Protein AF-0000000075453132 (afdb_homodimer)

Sequence (350 aa):
MNKTIIIYATVDGQTQKISQAIAQTLKSERCIVDLVRIDQLQESQVAHYDKIIVASSIRYGKHNKQIIDFINRNTPLLNTKKTAFVSVNLVARKVEKSSATTNPYVVKFIRKIAWKPTVIQVFAGRIDYKLYSLGDRLIIKLIMFITKGPMRSKEPIEYTNWDEVRQFSRDFAQLMNKTIIIYATVDGQTQKISQAIAQTLKSERCIVDLVRIDQLQESQVAHYDKIIVASSIRYGKHNKQIIDFINRNTPLLNTKKTAFVSVNLVARKVEKSSATTNPYVVKFIRKIAWKPTVIQVFAGRIDYKLYSLGDRLIIKLIMFITKGPMRSKEPIEYTNWDEVRQFSRDFAQL

Foldseek 3Di:
DAEEEEEEEDDLCFQVVLSVLLQVLLVVVVYHYHYYYLVGDDLVCNLVGQEYEYEFEDDPLATDPSSLVSCQVCQVSLQVHAYEYEYEEQVLLDVQQFACCRPPSNVVSVVPHNHDHPYYGGWYTKDDLVRDDPVRLVVVLVVCVVVVHDNDDPDMGGSGDSVVSSVVSVVSSVD/DAEEEEEEEDDLCFQVVLSVLLQVLLVVVVYHYHYYYLVGDDLVCNLVGQEYEYEFEDDPLATDPSSLVSCQVCQVSLQVHAYEYEYEEQVLLDVQQFACCRPPSNVVSVVPHPHDHPYYGGWYTKDDLVRDDPVRLVVVLVVCVVVVHDNDDPDMGGSGDSVVSSVVSVVSSVD

Radius of gyration: 26.18 Å; Cα contacts (8 Å, |Δi|>4): 617; chains: 2; bounding box: 32×87×47 Å

Organism: Capnocytophaga canimorsus (strain 5) (NCBI:txid860228)

InterPro domains:
  IPR008254 Flavodoxin/nitric oxide synthase [PS50902] (4-173)
  IPR026816 Flavodoxin domain [PF12724] (5-151)
  IPR029039 Flavoprotein-like superfamily [G3DSA:3.40.50.360] (1-106)
  IPR029039 Flavoprotein-like superfamily [SSF52218] (1-173)
  IPR044264 Protoporphyrinogen IX dehydrogenase [quinone] HemG [MF_00853] (5-174)
  IPR044264 Protoporphyrinogen IX dehydrogenase [quinone] HemG [NF008316] (3-175)
  IPR052200 Protoporphyrinogen IX dehydrogenase [PTHR38030] (1-174)

Solvent-accessible surface area (backbone atoms only — not comparable to full-atom values): 19001 Å² total; per-residue (Å²): 130,61,33,32,37,36,38,30,42,60,88,86,47,54,45,51,52,51,50,48,50,32,46,52,46,28,40,72,70,70,33,48,67,48,82,40,47,57,94,71,56,60,74,84,56,58,78,78,37,56,31,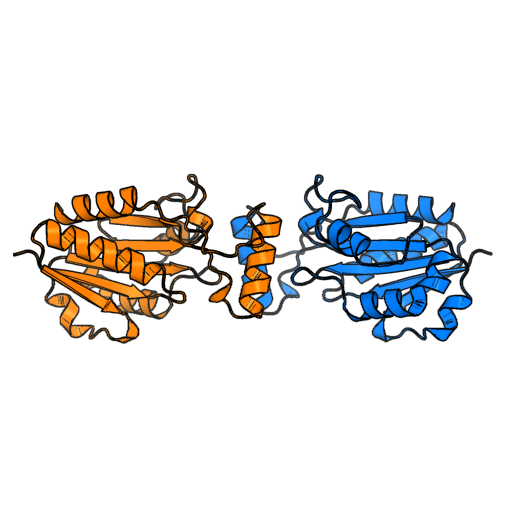41,34,44,34,32,29,52,58,89,75,35,62,44,64,69,58,52,51,50,47,68,75,38,26,74,63,52,56,74,38,58,23,32,38,36,41,30,26,65,69,24,59,40,75,82,26,30,38,53,86,47,15,65,63,49,40,56,50,56,71,72,47,88,54,63,58,72,39,65,46,45,38,19,30,64,51,47,65,87,77,41,51,75,70,52,37,44,51,50,32,41,50,17,56,77,69,72,43,78,66,74,60,98,59,68,47,74,49,50,55,63,69,58,48,46,50,51,24,55,55,55,64,70,100,129,59,33,30,37,37,38,32,41,60,88,87,47,55,47,52,54,52,49,48,51,33,46,52,46,27,41,74,71,69,33,48,68,46,81,40,47,58,92,70,55,60,73,83,56,57,79,78,38,58,29,41,36,42,34,32,29,52,57,88,75,35,62,45,64,68,58,52,52,49,48,67,74,37,26,75,63,52,56,75,38,57,22,32,39,36,41,29,28,64,69,23,58,41,76,82,25,29,38,51,86,46,14,67,64,49,40,56,47,57,72,72,46,90,57,63,58,73,40,63,44,44,39,19,29,63,51,47,66,89,76,41,52,74,69,51,38,42,52,51,33,43,50,16,56,75,70,71,44,77,66,75,62,97,57,67,48,73,49,51,55,63,67,55,47,46,50,50,24,55,55,55,64,70,101

pLDDT: mean 95.61, std 4.39, range [60.69, 98.94]

Nearest PDB structures (foldseek):
  5veg-assembly3_C  TM=6.834E-01  e=1.674E-07  Limosilactobacillus reuteri
  1fvx-assembly1_A  TM=7.262E-01  e=8.382E-07  Clostridium beijerinckii
  5wid-assembly2_B  TM=6.886E-01  e=6.960E-07  Methanosarcina acetivorans C2A
  2flv-assembly1_A  TM=7.404E-01  e=2.720E-06  Clostridium beijerinckii
  4nll-assembly1_A  TM=7.258E-01  e=6.088E-06  Clostridium beijerinckii

Structure (mmCIF, N/CA/C/O backbone):
data_AF-0000000075453132-model_v1
#
loop_
_entity.id
_entity.type
_entity.pdbx_description
1 polymer 'Protoporphyrinogen IX dehydrogenase'
#
loop_
_atom_site.group_PDB
_atom_site.id
_atom_site.type_symbol
_atom_site.label_atom_id
_atom_site.label_alt_id
_atom_site.label_comp_id
_atom_site.label_asym_id
_atom_site.label_entity_id
_atom_site.label_seq_id
_atom_site.pdbx_PDB_ins_code
_atom_site.Cartn_x
_atom_site.Cartn_y
_atom_site.Cartn_z
_atom_site.occupancy
_atom_site.B_iso_or_equiv
_atom_site.auth_seq_id
_atom_site.auth_comp_id
_atom_site.auth_asym_id
_atom_site.auth_atom_id
_atom_site.pdbx_PDB_model_num
ATOM 1 N N . MET A 1 1 ? -0.953 -44.125 -14.484 1 60.69 1 MET A N 1
ATOM 2 C CA . MET A 1 1 ? -1.63 -43.156 -13.633 1 60.69 1 MET A CA 1
ATOM 3 C C . MET A 1 1 ? -0.862 -41.844 -13.602 1 60.69 1 MET A C 1
ATOM 5 O O . MET A 1 1 ? 0.367 -41.844 -13.523 1 60.69 1 MET A O 1
ATOM 9 N N . ASN A 1 2 ? -1.516 -40.656 -13.867 1 86.12 2 ASN A N 1
ATOM 10 C CA . ASN A 1 2 ? -0.86 -39.344 -13.984 1 86.12 2 ASN A CA 1
ATOM 11 C C . ASN A 1 2 ? -0.42 -38.844 -12.617 1 86.12 2 ASN A C 1
ATOM 13 O O . ASN A 1 2 ? -1.213 -38.812 -11.68 1 86.12 2 ASN A O 1
ATOM 17 N N . LYS A 1 3 ? 0.891 -38.781 -12.461 1 96.31 3 LYS A N 1
ATOM 18 C CA . LYS A 1 3 ? 1.457 -38.281 -11.219 1 96.31 3 LYS A CA 1
ATOM 19 C C . LYS A 1 3 ? 1.752 -36.781 -11.32 1 96.31 3 LYS A C 1
ATOM 21 O O . LYS A 1 3 ? 2.484 -36.344 -12.211 1 96.31 3 LYS A O 1
ATOM 26 N N . THR A 1 4 ? 1.079 -36.062 -10.43 1 98.25 4 THR A N 1
ATOM 27 C CA . THR A 1 4 ? 1.239 -34.625 -10.414 1 98.25 4 THR A CA 1
ATOM 28 C C . THR A 1 4 ? 1.935 -34.156 -9.141 1 98.25 4 THR A C 1
ATOM 30 O O . THR A 1 4 ? 1.633 -34.656 -8.047 1 98.25 4 THR A O 1
ATOM 33 N N . ILE A 1 5 ? 2.861 -33.281 -9.273 1 98.75 5 ILE A N 1
ATOM 34 C CA . ILE A 1 5 ? 3.439 -32.625 -8.102 1 98.75 5 ILE A CA 1
ATOM 35 C C . ILE A 1 5 ? 3.014 -31.156 -8.062 1 98.75 5 ILE A C 1
ATOM 37 O O . ILE A 1 5 ? 2.979 -30.484 -9.094 1 98.75 5 ILE A O 1
ATOM 41 N N . ILE A 1 6 ? 2.582 -30.703 -6.871 1 98.88 6 ILE A N 1
ATOM 42 C CA . ILE A 1 6 ? 2.312 -29.297 -6.598 1 98.88 6 ILE A CA 1
ATOM 43 C C . ILE A 1 6 ? 3.408 -28.719 -5.699 1 98.88 6 ILE A C 1
ATOM 45 O O . ILE A 1 6 ? 3.582 -29.172 -4.562 1 98.88 6 ILE A O 1
ATOM 49 N N . ILE A 1 7 ? 4.133 -27.828 -6.262 1 98.94 7 ILE A N 1
ATOM 50 C CA . ILE A 1 7 ? 5.188 -27.109 -5.543 1 98.94 7 ILE A CA 1
ATOM 51 C C . ILE A 1 7 ? 4.715 -25.703 -5.184 1 98.94 7 ILE A C 1
ATOM 53 O O . ILE A 1 7 ? 4.293 -24.953 -6.059 1 98.94 7 ILE A O 1
ATOM 57 N N . TYR A 1 8 ? 4.781 -25.391 -3.881 1 98.88 8 TYR A N 1
ATOM 58 C CA . TYR A 1 8 ? 4.199 -24.094 -3.535 1 98.88 8 TYR A CA 1
ATOM 59 C C . TYR A 1 8 ? 5.078 -23.344 -2.537 1 98.88 8 TYR A C 1
ATOM 61 O O . TYR A 1 8 ? 5.871 -23.969 -1.819 1 98.88 8 TYR A O 1
ATOM 69 N N . ALA A 1 9 ? 5 -22.062 -2.553 1 98.75 9 ALA A N 1
ATOM 70 C CA . ALA A 1 9 ? 5.543 -21.156 -1.538 1 98.75 9 ALA A CA 1
ATOM 71 C C . ALA A 1 9 ? 4.449 -20.266 -0.958 1 98.75 9 ALA A C 1
ATOM 73 O O . ALA A 1 9 ? 3.578 -19.797 -1.688 1 98.75 9 ALA A O 1
ATOM 74 N N . THR A 1 10 ? 4.484 -20.062 0.388 1 98.06 10 THR A N 1
ATOM 75 C CA . THR A 1 10 ? 3.469 -19.297 1.101 1 98.06 10 THR A CA 1
ATOM 76 C C . THR A 1 10 ? 4.09 -18.516 2.254 1 98.06 10 THR A C 1
ATOM 78 O O . THR A 1 10 ? 5.141 -18.906 2.773 1 98.06 10 THR A O 1
ATOM 81 N N . VAL A 1 11 ? 3.527 -17.406 2.576 1 96.06 11 VAL A N 1
ATOM 82 C CA . VAL A 1 11 ? 3.979 -16.625 3.73 1 96.06 11 VAL A CA 1
ATOM 83 C C . VAL A 1 11 ? 2.941 -16.719 4.848 1 96.06 11 VAL A C 1
ATOM 85 O O . VAL A 1 11 ? 3.236 -17.203 5.941 1 96.06 11 VAL A O 1
ATOM 88 N N . ASP A 1 12 ? 1.657 -16.422 4.473 1 95.75 12 ASP A N 1
ATOM 89 C CA . ASP A 1 12 ? 0.61 -16.375 5.488 1 95.75 12 ASP A CA 1
ATOM 90 C C . ASP A 1 12 ? -0.35 -17.547 5.348 1 95.75 12 ASP A C 1
ATOM 92 O O . ASP A 1 12 ? -1.471 -17.5 5.859 1 95.75 12 ASP A O 1
ATOM 96 N N . GLY A 1 13 ? -0.011 -18.5 4.52 1 97.62 13 GLY A N 1
ATOM 97 C CA . GLY A 1 13 ? -0.713 -19.766 4.539 1 97.62 13 GLY A CA 1
ATOM 98 C C . GLY A 1 13 ? -1.769 -19.891 3.457 1 97.62 13 GLY A C 1
ATOM 99 O O . GLY A 1 13 ? -2.279 -20.984 3.195 1 97.62 13 GLY A O 1
ATOM 100 N N . GLN A 1 14 ? -2.129 -18.828 2.801 1 98.31 14 GLN A N 1
ATOM 101 C CA . GLN A 1 14 ? -3.238 -18.891 1.857 1 98.31 14 GLN A CA 1
ATOM 102 C C . GLN A 1 14 ? -2.871 -19.703 0.627 1 98.31 14 GLN A C 1
ATOM 104 O O . GLN A 1 14 ? -3.684 -20.5 0.135 1 98.31 14 GLN A O 1
ATOM 109 N N . THR A 1 15 ? -1.697 -19.547 0.096 1 98.75 15 THR A N 1
ATOM 110 C CA . THR A 1 15 ? -1.258 -20.328 -1.055 1 98.75 15 THR A CA 1
ATOM 111 C C . THR A 1 15 ? -1.228 -21.812 -0.72 1 98.75 15 THR A C 1
ATOM 113 O O . THR A 1 15 ? -1.565 -22.656 -1.56 1 98.75 15 THR A O 1
ATOM 116 N N . GLN A 1 16 ? -0.805 -22.156 0.473 1 98.81 16 GLN A N 1
ATOM 117 C CA . GLN A 1 16 ? -0.856 -23.531 0.924 1 98.81 16 GLN A CA 1
ATOM 118 C C . GLN A 1 16 ? -2.285 -24.078 0.899 1 98.81 16 GLN A C 1
ATOM 120 O O . GLN A 1 16 ? -2.535 -25.172 0.392 1 98.81 16 GLN A O 1
ATOM 125 N N . LYS A 1 17 ? -3.184 -23.328 1.423 1 98.81 17 LYS A N 1
ATOM 126 C CA . LYS A 1 17 ? -4.586 -23.734 1.465 1 98.81 17 LYS A CA 1
ATOM 127 C C . LYS A 1 17 ? -5.137 -23.969 0.06 1 98.81 17 LYS A C 1
ATOM 129 O O . LYS A 1 17 ? -5.82 -24.953 -0.189 1 98.81 17 LYS A O 1
ATOM 134 N N . ILE A 1 18 ? -4.871 -23.062 -0.805 1 98.88 18 ILE A N 1
ATOM 135 C CA . ILE A 1 18 ? -5.312 -23.172 -2.191 1 98.88 18 ILE A CA 1
ATOM 136 C C . ILE A 1 18 ? -4.688 -24.406 -2.838 1 98.88 18 ILE A C 1
ATOM 138 O O . ILE A 1 18 ? -5.371 -25.188 -3.504 1 98.88 18 ILE A O 1
ATOM 142 N N . SER A 1 19 ? -3.412 -24.594 -2.629 1 98.94 19 SER A N 1
ATOM 143 C CA . SER A 1 19 ? -2.709 -25.75 -3.176 1 98.94 19 SER A CA 1
ATOM 144 C C . SER A 1 19 ? -3.301 -27.047 -2.652 1 98.94 19 SER A C 1
ATOM 146 O O . SER A 1 19 ? -3.428 -28.031 -3.398 1 98.94 19 SER A O 1
ATOM 148 N N . GLN A 1 20 ? -3.621 -27.062 -1.412 1 98.88 20 GLN A N 1
ATOM 149 C CA . GLN A 1 20 ? -4.254 -28.234 -0.813 1 98.88 20 GLN A CA 1
ATOM 150 C C . GLN A 1 20 ? -5.609 -28.516 -1.458 1 98.88 20 GLN A C 1
ATOM 152 O O . GLN A 1 20 ? -5.953 -29.672 -1.712 1 98.88 20 GLN A O 1
ATOM 157 N N . ALA A 1 21 ? -6.367 -27.5 -1.675 1 98.88 21 ALA A N 1
ATOM 158 C CA . ALA A 1 21 ? -7.656 -27.656 -2.342 1 98.88 21 ALA A CA 1
ATOM 159 C C . ALA A 1 21 ? -7.48 -28.219 -3.752 1 98.88 21 ALA A C 1
ATOM 161 O O . ALA A 1 21 ? -8.242 -29.078 -4.188 1 98.88 21 ALA A O 1
ATOM 162 N N . ILE A 1 22 ? -6.516 -27.656 -4.449 1 98.88 22 ILE A N 1
ATOM 163 C CA . ILE A 1 22 ? -6.207 -28.172 -5.781 1 98.88 22 ILE A CA 1
ATOM 164 C C . ILE A 1 22 ? -5.859 -29.656 -5.691 1 98.88 22 ILE A C 1
ATOM 166 O O . ILE A 1 22 ? -6.395 -30.469 -6.445 1 98.88 22 ILE A O 1
ATOM 170 N N . ALA A 1 23 ? -4.973 -30.031 -4.746 1 98.81 23 ALA A N 1
ATOM 171 C CA . ALA A 1 23 ? -4.551 -31.422 -4.562 1 98.81 23 ALA A CA 1
ATOM 172 C C . ALA A 1 23 ? -5.75 -32.312 -4.289 1 98.81 23 ALA A C 1
ATOM 174 O O . ALA A 1 23 ? -5.863 -33.406 -4.875 1 98.81 23 ALA A O 1
ATOM 175 N N . GLN A 1 24 ? -6.594 -31.844 -3.432 1 98.56 24 GLN A N 1
ATOM 176 C CA . GLN A 1 24 ? -7.773 -32.625 -3.076 1 98.56 24 GLN A CA 1
ATOM 177 C C . GLN A 1 24 ? -8.664 -32.875 -4.293 1 98.56 24 GLN A C 1
ATOM 179 O O . GLN A 1 24 ? -9.164 -33.969 -4.488 1 98.56 24 GLN A O 1
ATOM 184 N N . THR A 1 25 ? -8.906 -31.875 -5.051 1 98.5 25 THR A N 1
ATOM 185 C CA . THR A 1 25 ? -9.742 -32 -6.246 1 98.5 25 THR A CA 1
ATOM 186 C C . THR A 1 25 ? -9.102 -32.938 -7.254 1 98.5 25 THR A C 1
ATOM 188 O O . THR A 1 25 ? -9.781 -33.812 -7.832 1 98.5 25 THR A O 1
ATOM 191 N N . LEU A 1 26 ? -7.793 -32.812 -7.461 1 97.94 26 LEU A N 1
ATOM 192 C CA . LEU A 1 26 ? -7.082 -33.719 -8.375 1 97.94 26 LEU A CA 1
ATOM 193 C C . LEU A 1 26 ? -7.184 -35.156 -7.922 1 97.94 26 LEU A C 1
ATOM 195 O O . LEU A 1 26 ? -7.379 -36.062 -8.742 1 97.94 26 LEU A O 1
ATOM 199 N N . LYS A 1 27 ? -7.059 -35.406 -6.633 1 97.31 27 LYS A N 1
ATOM 200 C CA . LYS A 1 27 ? -7.18 -36.75 -6.09 1 97.31 27 LYS A CA 1
ATOM 201 C C . LYS A 1 27 ? -8.578 -37.312 -6.328 1 97.31 27 LYS A C 1
ATOM 203 O O . LYS A 1 27 ? -8.727 -38.5 -6.637 1 97.31 27 LYS A O 1
ATOM 208 N N . SER A 1 28 ? -9.5 -36.438 -6.191 1 96.06 28 SER A N 1
ATOM 209 C CA . SER A 1 28 ? -10.867 -36.875 -6.461 1 96.06 28 SER A CA 1
ATOM 210 C C . SER A 1 28 ? -11.055 -37.25 -7.922 1 96.06 28 SER A C 1
ATOM 212 O O . SER A 1 28 ? -11.945 -38.031 -8.25 1 96.06 28 SER A O 1
ATOM 214 N N . GLU A 1 29 ? -10.242 -36.719 -8.781 1 93.75 29 GLU A N 1
ATOM 215 C CA . GLU A 1 29 ? -10.234 -37.062 -10.195 1 93.75 29 GLU A CA 1
ATOM 216 C C . GLU A 1 29 ? -9.312 -38.25 -10.469 1 93.75 29 GLU A C 1
ATOM 218 O O . GLU A 1 29 ? -8.891 -38.469 -11.609 1 93.75 29 GLU A O 1
ATOM 223 N N . ARG A 1 30 ? -8.852 -38.938 -9.422 1 93.06 30 ARG A N 1
ATOM 224 C CA . ARG A 1 30 ? -8.086 -40.188 -9.453 1 93.06 30 ARG A CA 1
ATOM 225 C C . ARG A 1 30 ? -6.656 -39.938 -9.914 1 93.06 30 ARG A C 1
ATOM 227 O O . ARG A 1 30 ? -6.062 -40.781 -10.594 1 93.06 30 ARG A O 1
ATOM 234 N N . CYS A 1 31 ? -6.129 -38.719 -9.641 1 94.5 31 CYS A N 1
ATOM 235 C CA . CYS A 1 31 ? -4.723 -38.406 -9.867 1 94.5 31 CYS A CA 1
ATOM 236 C C . CYS A 1 31 ? -3.898 -38.688 -8.609 1 94.5 31 CYS A C 1
ATOM 238 O O . CYS A 1 31 ? -4.402 -38.531 -7.496 1 94.5 31 CYS A O 1
ATOM 240 N N . ILE A 1 32 ? -2.758 -39.188 -8.828 1 97.12 32 ILE A N 1
ATOM 241 C CA . ILE A 1 32 ? -1.797 -39.219 -7.727 1 97.12 32 ILE A CA 1
ATOM 242 C C . ILE A 1 32 ? -1.133 -37.844 -7.586 1 97.12 32 ILE A C 1
ATOM 244 O O . ILE A 1 32 ? -0.634 -37.281 -8.562 1 97.12 32 ILE A O 1
ATOM 248 N N . VAL A 1 33 ? -1.185 -37.312 -6.406 1 98.38 33 VAL A N 1
ATOM 249 C CA . VAL A 1 33 ? -0.717 -35.938 -6.238 1 98.38 33 VAL A CA 1
ATOM 250 C C . VAL A 1 33 ? 0.208 -35.844 -5.027 1 98.38 33 VAL A C 1
ATOM 252 O O . VAL A 1 33 ? -0.107 -36.375 -3.959 1 98.38 33 VAL A O 1
ATOM 255 N N . ASP A 1 34 ? 1.329 -35.281 -5.195 1 98.44 34 ASP A N 1
ATOM 256 C CA . ASP A 1 34 ? 2.199 -34.906 -4.094 1 98.44 34 ASP A CA 1
ATOM 257 C C . ASP A 1 34 ? 2.215 -33.375 -3.924 1 98.44 34 ASP A C 1
ATOM 259 O O . ASP A 1 34 ? 2.322 -32.656 -4.906 1 98.44 34 ASP A O 1
ATOM 263 N N . LEU A 1 35 ? 2.027 -32.938 -2.74 1 98.81 35 LEU A N 1
ATOM 264 C CA . LEU A 1 35 ? 2.084 -31.531 -2.361 1 98.81 35 LEU A CA 1
ATOM 265 C C . LEU A 1 35 ? 3.354 -31.219 -1.574 1 98.81 35 LEU A C 1
ATOM 267 O O . LEU A 1 35 ? 3.576 -31.797 -0.504 1 98.81 35 LEU A O 1
ATOM 271 N N . VAL A 1 36 ? 4.215 -30.328 -2.123 1 98.75 36 VAL A N 1
ATOM 272 C CA . VAL A 1 36 ? 5.512 -30.094 -1.495 1 98.75 36 VAL A CA 1
ATOM 273 C C . VAL A 1 36 ? 5.777 -28.594 -1.407 1 98.75 36 VAL A C 1
ATOM 275 O O . VAL A 1 36 ? 5.617 -27.859 -2.393 1 98.75 36 VAL A O 1
ATOM 278 N N . ARG A 1 37 ? 6.145 -28.156 -0.227 1 98.75 37 ARG A N 1
ATOM 279 C CA . ARG A 1 37 ? 6.605 -26.766 -0.079 1 98.75 37 ARG A CA 1
ATOM 280 C C . ARG A 1 37 ? 7.98 -26.578 -0.71 1 98.75 37 ARG A C 1
ATOM 282 O O . ARG A 1 37 ? 8.828 -27.469 -0.634 1 98.75 37 ARG A O 1
ATOM 289 N N . ILE A 1 38 ? 8.219 -25.406 -1.207 1 98.81 38 ILE A N 1
ATOM 290 C CA . ILE A 1 38 ? 9.406 -25.156 -2.018 1 98.81 38 ILE A CA 1
ATOM 291 C C . ILE A 1 38 ? 10.664 -25.359 -1.175 1 98.81 38 ILE A C 1
ATOM 293 O O . ILE A 1 38 ? 11.688 -25.844 -1.679 1 98.81 38 ILE A O 1
ATOM 297 N N . ASP A 1 39 ? 10.617 -25.031 0.092 1 98.12 39 ASP A N 1
ATOM 298 C CA . ASP A 1 39 ? 11.805 -25.125 0.934 1 98.12 39 ASP A CA 1
ATOM 299 C C . ASP A 1 39 ? 12.094 -26.562 1.324 1 98.12 39 ASP A C 1
ATOM 301 O O . ASP A 1 39 ? 13.156 -26.859 1.886 1 98.12 39 ASP A O 1
ATOM 305 N N . GLN A 1 40 ? 11.188 -27.484 1.014 1 98.25 40 GLN A N 1
ATOM 306 C CA . GLN A 1 40 ? 11.359 -28.891 1.315 1 98.25 40 GLN A CA 1
ATOM 307 C C . GLN A 1 40 ? 11.547 -29.719 0.039 1 98.25 40 GLN A C 1
ATOM 309 O O . GLN A 1 40 ? 11.648 -30.938 0.09 1 98.25 40 GLN A O 1
ATOM 314 N N . LEU A 1 41 ? 11.562 -29.109 -1.053 1 98.19 41 LEU A N 1
ATOM 315 C CA . LEU A 1 41 ? 11.586 -29.766 -2.35 1 98.19 41 LEU A CA 1
ATOM 316 C C . LEU A 1 41 ? 12.961 -30.375 -2.625 1 98.19 41 LEU A C 1
ATOM 318 O O . LEU A 1 41 ? 13.984 -29.703 -2.455 1 98.19 41 LEU A O 1
ATOM 322 N N . GLN A 1 42 ? 12.992 -31.578 -2.959 1 96.88 42 GLN A N 1
ATOM 323 C CA . GLN A 1 42 ? 14.141 -32.188 -3.625 1 96.88 42 GLN A CA 1
ATOM 324 C C . GLN A 1 42 ? 14 -32.094 -5.145 1 96.88 42 GLN A C 1
ATOM 326 O O . GLN A 1 42 ? 13.289 -32.906 -5.746 1 96.88 42 GLN A O 1
ATOM 331 N N . GLU A 1 43 ? 14.672 -31.172 -5.715 1 95.19 43 GLU A N 1
ATOM 332 C CA . GLU A 1 43 ? 14.461 -30.812 -7.113 1 95.19 43 GLU A CA 1
ATOM 333 C C . GLU A 1 43 ? 14.703 -32 -8.031 1 95.19 43 GLU A C 1
ATOM 335 O O . GLU A 1 43 ? 14.102 -32.094 -9.109 1 95.19 43 GLU A O 1
ATOM 340 N N . SER A 1 44 ? 15.547 -32.906 -7.594 1 94.25 44 SER A N 1
ATOM 341 C CA . SER A 1 44 ? 15.883 -34.062 -8.406 1 94.25 44 SER A CA 1
ATOM 342 C C . SER A 1 44 ? 14.664 -34.969 -8.641 1 94.25 44 SER A C 1
ATOM 344 O O . SER A 1 44 ? 14.625 -35.75 -9.594 1 94.25 44 SER A O 1
ATOM 346 N N . GLN A 1 45 ? 13.648 -34.844 -7.863 1 96 45 GLN A N 1
ATOM 347 C CA . GLN A 1 45 ? 12.5 -35.719 -7.957 1 96 45 GLN A CA 1
ATOM 348 C C . GLN A 1 45 ? 11.469 -35.188 -8.945 1 96 45 GLN A C 1
ATOM 350 O O . GLN A 1 45 ? 10.547 -35.906 -9.344 1 96 45 GLN A O 1
ATOM 355 N N . VAL A 1 46 ? 11.586 -34 -9.32 1 97.56 46 VAL A N 1
ATOM 356 C CA . VAL A 1 46 ? 10.555 -33.312 -10.094 1 97.56 46 VAL A CA 1
ATOM 357 C C . VAL A 1 46 ? 10.398 -34 -11.453 1 97.56 46 VAL A C 1
ATOM 359 O O . VAL A 1 46 ? 9.297 -34.094 -11.992 1 97.56 46 VAL A O 1
ATOM 362 N N . ALA A 1 47 ? 11.523 -34.5 -11.992 1 96.25 47 ALA A N 1
ATOM 363 C CA . ALA A 1 47 ? 11.523 -35.125 -13.312 1 96.25 47 ALA A CA 1
ATOM 364 C C . ALA A 1 47 ? 10.648 -36.375 -13.336 1 96.25 47 ALA A C 1
ATOM 366 O O . ALA A 1 47 ? 10.219 -36.812 -14.398 1 96.25 47 ALA A O 1
ATOM 367 N N . HIS A 1 48 ? 10.344 -36.938 -12.203 1 96.44 48 HIS A N 1
ATOM 368 C CA . HIS A 1 48 ? 9.609 -38.188 -12.109 1 96.44 48 HIS A CA 1
ATOM 369 C C . HIS A 1 48 ? 8.109 -37.969 -12.234 1 96.44 48 HIS A C 1
ATOM 371 O O . HIS A 1 48 ? 7.344 -38.938 -12.352 1 96.44 48 HIS A O 1
ATOM 377 N N . TYR A 1 49 ? 7.66 -36.781 -12.219 1 97.81 49 TYR A N 1
ATOM 378 C CA . TYR A 1 49 ? 6.234 -36.5 -12.289 1 97.81 49 TYR A CA 1
ATOM 379 C C . TYR A 1 49 ? 5.805 -36.188 -13.719 1 97.81 49 TYR A C 1
ATOM 381 O O . TYR A 1 49 ? 6.602 -35.688 -14.523 1 97.81 49 TYR A O 1
ATOM 389 N N . ASP A 1 50 ? 4.605 -36.5 -14.047 1 97.19 50 ASP A N 1
ATOM 390 C CA . ASP A 1 50 ? 4.051 -36.281 -15.375 1 97.19 50 ASP A CA 1
ATOM 391 C C . ASP A 1 50 ? 3.613 -34.812 -15.547 1 97.19 50 ASP A C 1
ATOM 393 O O . ASP A 1 50 ? 3.809 -34.219 -16.609 1 97.19 50 ASP A O 1
ATOM 397 N N . LYS A 1 51 ? 2.949 -34.281 -14.516 1 98.19 51 LYS A N 1
ATOM 398 C CA . LYS A 1 51 ? 2.465 -32.906 -14.516 1 98.19 51 LYS A CA 1
ATOM 399 C C . LYS A 1 51 ? 2.986 -32.125 -13.297 1 98.19 51 LYS A C 1
ATOM 401 O O . LYS A 1 51 ? 3.252 -32.719 -12.25 1 98.19 51 LYS A O 1
ATOM 406 N N . ILE A 1 52 ? 3.133 -30.812 -13.477 1 98.75 52 ILE A N 1
ATOM 407 C CA . ILE A 1 52 ? 3.717 -30 -12.422 1 98.75 52 ILE A CA 1
ATOM 408 C C . ILE A 1 52 ? 2.902 -28.719 -12.258 1 98.75 52 ILE A C 1
ATOM 410 O O . ILE A 1 52 ? 2.611 -28.031 -13.242 1 98.75 52 ILE A O 1
ATOM 414 N N . ILE A 1 53 ? 2.48 -28.406 -11.062 1 98.88 53 ILE A N 1
ATOM 415 C CA . ILE A 1 53 ? 1.894 -27.125 -10.703 1 98.88 53 ILE A CA 1
ATOM 416 C C . ILE A 1 53 ? 2.836 -26.359 -9.773 1 98.88 53 ILE A C 1
ATOM 418 O O . ILE A 1 53 ? 3.314 -26.906 -8.781 1 98.88 53 ILE A O 1
ATOM 422 N N . VAL A 1 54 ? 3.152 -25.172 -10.133 1 98.88 54 VAL A N 1
ATOM 423 C CA . VAL A 1 54 ? 3.957 -24.281 -9.305 1 98.88 54 VAL A CA 1
ATOM 424 C C . VAL A 1 54 ? 3.094 -23.125 -8.805 1 98.88 54 VAL A C 1
ATOM 426 O O . VAL A 1 54 ? 2.514 -22.391 -9.602 1 98.88 54 VAL A O 1
ATOM 429 N N . ALA A 1 55 ? 2.979 -23.016 -7.488 1 98.94 55 ALA A N 1
ATOM 430 C CA . ALA A 1 55 ? 2.105 -22 -6.883 1 98.94 55 ALA A CA 1
ATOM 431 C C . ALA A 1 55 ? 2.896 -21.062 -5.988 1 98.94 55 ALA A C 1
ATOM 433 O O . ALA A 1 55 ? 3.688 -21.5 -5.152 1 98.94 55 ALA A O 1
ATOM 434 N N . SER A 1 56 ? 2.699 -19.766 -6.203 1 98.69 56 SER A N 1
ATOM 435 C CA . SER A 1 56 ? 3.441 -18.766 -5.441 1 98.69 56 SER A CA 1
ATOM 436 C C . SER A 1 56 ? 2.557 -17.578 -5.086 1 98.69 56 SER A C 1
ATOM 438 O O . SER A 1 56 ? 1.742 -17.141 -5.898 1 98.69 56 SER A O 1
ATOM 440 N N . SER A 1 57 ? 2.744 -17.078 -3.885 1 97.75 57 SER A N 1
ATOM 441 C CA . SER A 1 57 ? 2.078 -15.844 -3.469 1 97.75 57 SER A CA 1
ATOM 442 C C . SER A 1 57 ? 2.926 -14.625 -3.799 1 97.75 57 SER A C 1
ATOM 444 O O . SER A 1 57 ? 4.141 -14.734 -3.982 1 97.75 57 SER A O 1
ATOM 446 N N . ILE A 1 58 ? 2.242 -13.516 -3.949 1 95.75 58 ILE A N 1
ATOM 447 C CA . ILE A 1 58 ? 2.908 -12.227 -4.078 1 95.75 58 ILE A CA 1
ATOM 448 C C . ILE A 1 58 ? 2.99 -11.547 -2.709 1 95.75 58 ILE A C 1
ATOM 450 O O . ILE A 1 58 ? 1.984 -11.445 -2.002 1 95.75 58 ILE A O 1
ATOM 454 N N . ARG A 1 59 ? 4.223 -11.148 -2.334 1 91.44 59 ARG A N 1
ATOM 455 C CA . ARG A 1 59 ? 4.457 -10.289 -1.179 1 91.44 59 ARG A CA 1
ATOM 456 C C . ARG A 1 59 ? 5.348 -9.102 -1.55 1 91.44 59 ARG A C 1
ATOM 458 O O . ARG A 1 59 ? 6.414 -9.281 -2.143 1 91.44 59 ARG A O 1
ATOM 465 N N . TYR A 1 60 ? 4.844 -7.98 -1.236 1 89.38 60 TYR A N 1
ATOM 466 C CA . TYR A 1 60 ? 5.535 -6.73 -1.523 1 89.38 60 TYR A CA 1
ATOM 467 C C . TYR A 1 60 ? 5.875 -6.625 -3.006 1 89.38 60 TYR A C 1
ATOM 469 O O . TYR A 1 60 ? 6.98 -6.211 -3.367 1 89.38 60 TYR A O 1
ATOM 477 N N . GLY A 1 61 ? 4.969 -7.188 -3.836 1 89.75 61 GLY A N 1
ATOM 478 C CA . GLY A 1 61 ? 5.031 -6.941 -5.266 1 89.75 61 GLY A CA 1
ATOM 479 C C . GLY A 1 61 ? 5.785 -8.016 -6.027 1 89.75 61 GLY A C 1
ATOM 480 O O . GLY A 1 61 ? 5.934 -7.934 -7.246 1 89.75 61 GLY A O 1
ATOM 481 N N . LYS A 1 62 ? 6.207 -9.016 -5.32 1 91.88 62 LYS A N 1
ATOM 482 C CA . LYS A 1 62 ? 7 -10.031 -6.016 1 91.88 62 LYS A CA 1
ATOM 483 C C . LYS A 1 62 ? 6.582 -11.438 -5.602 1 91.88 62 LYS A C 1
ATOM 485 O O . LYS A 1 62 ? 6.195 -11.664 -4.453 1 91.88 62 LYS A O 1
ATOM 490 N N . HIS A 1 63 ? 6.734 -12.352 -6.566 1 96.81 63 HIS A N 1
ATOM 491 C CA . HIS A 1 63 ? 6.605 -13.766 -6.227 1 96.81 63 HIS A CA 1
ATOM 492 C C . HIS A 1 63 ? 7.785 -14.242 -5.387 1 96.81 63 HIS A C 1
ATOM 494 O O . HIS A 1 63 ? 8.812 -13.555 -5.301 1 96.81 63 HIS A O 1
ATOM 500 N N . ASN A 1 64 ? 7.586 -15.375 -4.801 1 97.69 64 ASN A N 1
ATOM 501 C CA . ASN A 1 64 ? 8.594 -15.961 -3.92 1 97.69 64 ASN A CA 1
ATOM 502 C C . ASN A 1 64 ? 9.898 -16.234 -4.664 1 97.69 64 ASN A C 1
ATOM 504 O O . ASN A 1 64 ? 9.891 -16.828 -5.738 1 97.69 64 ASN A O 1
ATOM 508 N N . LYS A 1 65 ? 11.016 -15.773 -4.062 1 96.56 65 LYS A N 1
ATOM 509 C CA . LYS A 1 65 ? 12.32 -15.867 -4.715 1 96.56 65 LYS A CA 1
ATOM 510 C C . LYS A 1 65 ? 12.695 -17.328 -4.98 1 96.56 65 LYS A C 1
ATOM 512 O O . LYS A 1 65 ? 13.273 -17.641 -6.023 1 96.56 65 LYS A O 1
ATOM 517 N N . GLN A 1 66 ? 12.445 -18.203 -4.039 1 98.25 66 GLN A N 1
ATOM 518 C CA . GLN A 1 66 ? 12.789 -19.609 -4.215 1 98.25 66 GLN A CA 1
ATOM 519 C C . GLN A 1 66 ? 12.023 -20.234 -5.383 1 98.25 66 GLN A C 1
ATOM 521 O O . GLN A 1 66 ? 12.547 -21.078 -6.098 1 98.25 66 GLN A O 1
ATOM 526 N N . ILE A 1 67 ? 10.766 -19.828 -5.543 1 98.44 67 ILE A N 1
ATOM 527 C CA . ILE A 1 67 ? 9.961 -20.281 -6.668 1 98.44 67 ILE A CA 1
ATOM 528 C C . ILE A 1 67 ? 10.57 -19.797 -7.98 1 98.44 67 ILE A C 1
ATOM 530 O O . ILE A 1 67 ? 10.727 -20.578 -8.93 1 98.44 67 ILE A O 1
ATOM 534 N N . ILE A 1 68 ? 10.938 -18.531 -8.039 1 97.56 68 ILE A N 1
ATOM 535 C CA . ILE A 1 68 ? 11.516 -17.953 -9.242 1 97.56 68 ILE A CA 1
ATOM 536 C C . ILE A 1 68 ? 12.812 -18.672 -9.594 1 97.56 68 ILE A C 1
ATOM 538 O O . ILE A 1 68 ? 13.031 -19.047 -10.742 1 97.56 68 ILE A O 1
ATOM 542 N N . ASP A 1 69 ? 13.688 -18.859 -8.602 1 97.94 69 ASP A N 1
ATOM 543 C CA . ASP A 1 69 ? 14.945 -19.562 -8.812 1 97.94 69 ASP A CA 1
ATOM 544 C C . ASP A 1 69 ? 14.711 -20.969 -9.336 1 97.94 69 ASP A C 1
ATOM 546 O O . ASP A 1 69 ? 15.398 -21.422 -10.258 1 97.94 69 ASP A O 1
ATOM 550 N N . PHE A 1 70 ? 13.82 -21.672 -8.688 1 98.56 70 PHE A N 1
ATOM 551 C CA . PHE A 1 70 ? 13.461 -23.016 -9.109 1 98.56 70 PHE A CA 1
ATOM 552 C C . PHE A 1 70 ? 13.055 -23.031 -10.578 1 98.56 70 PHE A C 1
ATOM 554 O O . PHE A 1 70 ? 13.516 -23.875 -11.352 1 98.56 70 PHE A O 1
ATOM 561 N N . ILE A 1 71 ? 12.125 -22.109 -10.969 1 98.12 71 ILE A N 1
ATOM 562 C CA . ILE A 1 71 ? 11.633 -22.016 -12.336 1 98.12 71 ILE A CA 1
ATOM 563 C C . ILE A 1 71 ? 12.805 -21.812 -13.289 1 98.12 71 ILE A C 1
ATOM 565 O O . ILE A 1 71 ? 12.93 -22.516 -14.297 1 98.12 71 ILE A O 1
ATOM 569 N N . ASN A 1 72 ? 13.656 -20.859 -12.938 1 97.5 72 ASN A N 1
ATOM 570 C CA . ASN A 1 72 ? 14.789 -20.547 -13.797 1 97.5 72 ASN A CA 1
ATOM 571 C C . ASN A 1 72 ? 15.727 -21.734 -13.961 1 97.5 72 ASN A C 1
ATOM 573 O O . ASN A 1 72 ? 16.219 -22 -15.062 1 97.5 72 ASN A O 1
ATOM 577 N N . ARG A 1 73 ? 15.922 -22.469 -12.945 1 97.62 73 ARG A N 1
ATOM 578 C CA . ARG A 1 73 ? 16.844 -23.594 -12.953 1 97.62 73 ARG A CA 1
ATOM 579 C C . ARG A 1 73 ? 16.266 -24.781 -13.703 1 97.62 73 ARG A C 1
ATOM 581 O O . ARG A 1 73 ? 17 -25.625 -14.227 1 97.62 73 ARG A O 1
ATOM 588 N N . ASN A 1 74 ? 14.969 -24.875 -13.781 1 98.19 74 ASN A N 1
ATOM 589 C CA . ASN A 1 74 ? 14.352 -26.094 -14.289 1 98.19 74 ASN A CA 1
ATOM 590 C C . ASN A 1 74 ? 13.508 -25.812 -15.539 1 98.19 74 ASN A C 1
ATOM 592 O O . ASN A 1 74 ? 12.641 -26.609 -15.891 1 98.19 74 ASN A O 1
ATOM 596 N N . THR A 1 75 ? 13.773 -24.703 -16.156 1 97.88 75 THR A N 1
ATOM 597 C CA . THR A 1 75 ? 13 -24.25 -17.312 1 97.88 75 THR A CA 1
ATOM 598 C C . THR A 1 75 ? 12.938 -25.328 -18.375 1 97.88 75 THR A C 1
ATOM 600 O O . THR A 1 75 ? 11.852 -25.656 -18.875 1 97.88 75 THR A O 1
ATOM 603 N N . PRO A 1 76 ? 14.055 -25.953 -18.812 1 97.56 76 PRO A N 1
ATOM 604 C CA . PRO A 1 76 ? 13.961 -26.984 -19.844 1 97.56 76 PRO A CA 1
ATOM 605 C C . PRO A 1 76 ? 13.023 -28.125 -19.469 1 97.56 76 PRO A C 1
ATOM 607 O O . PRO A 1 76 ? 12.211 -28.562 -20.281 1 97.56 76 PRO A O 1
ATOM 610 N N . LEU A 1 77 ? 13.133 -28.594 -18.281 1 98 77 LEU A N 1
ATOM 611 C CA . LEU A 1 77 ? 12.281 -29.672 -17.812 1 98 77 LEU A CA 1
ATOM 612 C C . LEU A 1 77 ? 10.82 -29.25 -17.781 1 98 77 LEU A C 1
ATOM 614 O O . LEU A 1 77 ? 9.945 -30 -18.25 1 98 77 LEU A O 1
ATOM 618 N N . LEU A 1 78 ? 10.5 -28.078 -17.234 1 98.38 78 LEU A N 1
ATOM 619 C CA . LEU A 1 78 ? 9.141 -27.562 -17.094 1 98.38 78 LEU A CA 1
ATOM 620 C C . LEU A 1 78 ? 8.477 -27.438 -18.469 1 98.38 78 LEU A C 1
ATOM 622 O O . LEU A 1 78 ? 7.266 -27.641 -18.594 1 98.38 78 LEU A O 1
ATOM 626 N N . ASN A 1 79 ? 9.227 -27.141 -19.469 1 97.94 79 ASN A N 1
ATOM 627 C CA . ASN A 1 79 ? 8.672 -26.906 -20.797 1 97.94 79 ASN A CA 1
ATOM 628 C C . ASN A 1 79 ? 8.406 -28.219 -21.531 1 97.94 79 ASN A C 1
ATOM 630 O O . ASN A 1 79 ? 7.758 -28.219 -22.578 1 97.94 79 ASN A O 1
ATOM 634 N N . THR A 1 80 ? 8.836 -29.328 -21.031 1 97.19 80 THR A N 1
ATOM 635 C CA . THR A 1 80 ? 8.609 -30.609 -21.672 1 97.19 80 THR A CA 1
ATOM 636 C C . THR A 1 80 ? 7.352 -31.281 -21.125 1 97.19 80 THR A C 1
ATOM 638 O O . THR A 1 80 ? 6.891 -32.281 -21.656 1 97.19 80 THR A O 1
ATOM 641 N N . LYS A 1 81 ? 6.793 -30.688 -20.078 1 97.25 81 LYS A N 1
ATOM 642 C CA . LYS A 1 81 ? 5.668 -31.312 -19.391 1 97.25 81 LYS A CA 1
ATOM 643 C C . LYS A 1 81 ? 4.438 -30.406 -19.406 1 97.25 81 LYS A C 1
ATOM 645 O O . LYS A 1 81 ? 4.527 -29.234 -19.797 1 97.25 81 LYS A O 1
ATOM 650 N N . LYS A 1 82 ? 3.236 -31 -19.094 1 98 82 LYS A N 1
ATOM 651 C CA . LYS A 1 82 ? 2.076 -30.172 -18.781 1 98 82 LYS A CA 1
ATOM 652 C C . LYS A 1 82 ? 2.24 -29.5 -17.422 1 98 82 LYS A C 1
ATOM 654 O O . LYS A 1 82 ? 2.379 -30.172 -16.406 1 98 82 LYS A O 1
ATOM 659 N N . THR A 1 83 ? 2.289 -28.188 -17.469 1 98.62 83 THR A N 1
ATOM 660 C CA . THR A 1 83 ? 2.572 -27.453 -16.25 1 98.62 83 THR A CA 1
ATOM 661 C C . THR A 1 83 ? 1.578 -26.312 -16.062 1 98.62 83 THR A C 1
ATOM 663 O O . THR A 1 83 ? 0.946 -25.859 -17.016 1 98.62 83 THR A O 1
ATOM 666 N N . ALA A 1 84 ? 1.415 -25.906 -14.797 1 98.81 84 ALA A N 1
ATOM 667 C CA . ALA A 1 84 ? 0.615 -24.734 -14.461 1 98.81 84 ALA A CA 1
ATOM 668 C C . ALA A 1 84 ? 1.368 -23.812 -13.516 1 98.81 84 ALA A C 1
ATOM 670 O O . ALA A 1 84 ? 2.105 -24.281 -12.641 1 98.81 84 ALA A O 1
ATOM 671 N N . PHE A 1 85 ? 1.209 -22.578 -13.742 1 98.81 85 PHE A N 1
ATOM 672 C CA . PHE A 1 85 ? 1.607 -21.562 -12.766 1 98.81 85 PHE A CA 1
ATOM 673 C C . PHE A 1 85 ? 0.388 -20.984 -12.07 1 98.81 85 PHE A C 1
ATOM 675 O O . PHE A 1 85 ? -0.552 -20.531 -12.727 1 98.81 85 PHE A O 1
ATOM 682 N N . VAL A 1 86 ? 0.391 -21.016 -10.766 1 98.88 86 VAL A N 1
ATOM 683 C CA . VAL A 1 86 ? -0.686 -20.453 -9.961 1 98.88 86 VAL A CA 1
ATOM 684 C C . VAL A 1 86 ? -0.156 -19.281 -9.141 1 98.88 86 VAL A C 1
ATOM 686 O O . VAL A 1 86 ? 0.686 -19.469 -8.258 1 98.88 86 VAL A O 1
ATOM 689 N N . SER A 1 87 ? -0.606 -18.125 -9.438 1 98.81 87 SER A N 1
ATOM 690 C CA . SER A 1 87 ? -0.229 -16.922 -8.711 1 98.81 87 SER A CA 1
ATOM 691 C C . SER A 1 87 ? -1.329 -16.484 -7.742 1 98.81 87 SER A C 1
ATOM 693 O O . SER A 1 87 ? -2.492 -16.375 -8.133 1 98.81 87 SER A O 1
ATOM 695 N N . VAL A 1 88 ? -0.944 -16.25 -6.484 1 98.62 88 VAL A N 1
ATOM 696 C CA . VAL A 1 88 ? -1.901 -15.852 -5.461 1 98.62 88 VAL A CA 1
ATOM 697 C C . VAL A 1 88 ? -1.573 -14.438 -4.98 1 98.62 88 VAL A C 1
ATOM 699 O O . VAL A 1 88 ? -0.458 -14.172 -4.523 1 98.62 88 VAL A O 1
ATOM 702 N N . ASN A 1 89 ? -2.51 -13.555 -5.094 1 96.5 89 ASN A N 1
ATOM 703 C CA . ASN A 1 89 ? -2.266 -12.188 -4.645 1 96.5 89 ASN A CA 1
ATOM 704 C C . ASN A 1 89 ? -3.57 -11.445 -4.379 1 96.5 89 ASN A C 1
ATOM 706 O O . ASN A 1 89 ? -4.621 -11.82 -4.898 1 96.5 89 ASN A O 1
ATOM 710 N N . LEU A 1 90 ? -3.486 -10.43 -3.592 1 93.19 90 LEU A N 1
ATOM 711 C CA . LEU A 1 90 ? -4.668 -9.688 -3.168 1 93.19 90 LEU A CA 1
ATOM 712 C C . LEU A 1 90 ? -5.215 -8.836 -4.309 1 93.19 90 LEU A C 1
ATOM 714 O O . LEU A 1 90 ? -6.41 -8.547 -4.359 1 93.19 90 LEU A O 1
ATOM 718 N N . VAL A 1 91 ? -4.344 -8.359 -5.258 1 91.75 91 VAL A N 1
ATOM 719 C CA . VAL A 1 91 ? -4.758 -7.508 -6.371 1 91.75 91 VAL A CA 1
ATOM 720 C C . VAL A 1 91 ? -5.762 -8.258 -7.246 1 91.75 91 VAL A C 1
ATOM 722 O O . VAL A 1 91 ? -6.652 -7.648 -7.84 1 91.75 91 VAL A O 1
ATOM 725 N N . ALA A 1 92 ? -5.723 -9.555 -7.207 1 95.5 92 ALA A N 1
ATOM 726 C CA . ALA A 1 92 ? -6.602 -10.406 -8 1 95.5 92 ALA A CA 1
ATOM 727 C C . ALA A 1 92 ? -8.023 -10.398 -7.441 1 95.5 92 ALA A C 1
ATOM 729 O O . ALA A 1 92 ? -8.93 -11 -8.023 1 95.5 92 ALA A O 1
ATOM 730 N N . ARG A 1 93 ? -8.234 -9.727 -6.297 1 92.94 93 ARG A N 1
ATOM 731 C CA . ARG A 1 93 ? -9.594 -9.562 -5.797 1 92.94 93 ARG A CA 1
ATOM 732 C C . ARG A 1 93 ? -10.438 -8.734 -6.762 1 92.94 93 ARG A C 1
ATOM 734 O O . ARG A 1 93 ? -11.672 -8.781 -6.711 1 92.94 93 ARG A O 1
ATOM 741 N N . LYS A 1 94 ? -9.766 -7.914 -7.516 1 89.5 94 LYS A N 1
ATOM 742 C CA . LYS A 1 94 ? -10.414 -7.195 -8.602 1 89.5 94 LYS A CA 1
ATOM 743 C C . LYS A 1 94 ? -10.516 -8.062 -9.852 1 89.5 94 LYS A C 1
ATOM 745 O O . LYS A 1 94 ? -9.5 -8.5 -10.398 1 89.5 94 LYS A O 1
ATOM 750 N N . VAL A 1 95 ? -11.703 -8.211 -10.32 1 91.69 95 VAL A N 1
ATOM 751 C CA . VAL A 1 95 ? -11.977 -9.141 -11.414 1 91.69 95 VAL A CA 1
ATOM 752 C C . VAL A 1 95 ? -11.133 -8.766 -12.633 1 91.69 95 VAL A C 1
ATOM 754 O O . VAL A 1 95 ? -10.641 -9.648 -13.344 1 91.69 95 VAL A O 1
ATOM 757 N N . GLU A 1 96 ? -10.914 -7.496 -12.812 1 92.88 96 GLU A N 1
ATOM 758 C CA . GLU A 1 96 ? -10.211 -7.027 -14 1 92.88 96 GLU A CA 1
ATOM 759 C C . GLU A 1 96 ? -8.703 -7.273 -13.875 1 92.88 96 GLU A C 1
ATOM 761 O O . GLU A 1 96 ? -7.949 -7.012 -14.812 1 92.88 96 GLU A O 1
ATOM 766 N N . LYS A 1 97 ? -8.281 -7.781 -12.773 1 93.5 97 LYS A N 1
ATOM 767 C CA . LYS A 1 97 ? -6.867 -8.062 -12.547 1 93.5 97 LYS A CA 1
ATOM 768 C C . LYS A 1 97 ? -6.652 -9.508 -12.109 1 93.5 97 LYS A C 1
ATOM 770 O O . LYS A 1 97 ? -5.652 -9.82 -11.469 1 93.5 97 LYS A O 1
ATOM 775 N N . SER A 1 98 ? -7.594 -10.375 -12.422 1 96.12 98 SER A N 1
ATOM 776 C CA . SER A 1 98 ? -7.57 -11.727 -11.859 1 96.12 98 SER A CA 1
ATOM 777 C C . SER A 1 98 ? -7.262 -12.766 -12.938 1 96.12 98 SER A C 1
ATOM 779 O O . SER A 1 98 ? -7.621 -13.938 -12.789 1 96.12 98 SER A O 1
ATOM 781 N N . SER A 1 99 ? -6.637 -12.383 -14.031 1 96.88 99 SER A N 1
ATOM 782 C CA . SER A 1 99 ? -6.289 -13.32 -15.086 1 96.88 99 SER A CA 1
ATOM 783 C C . SER A 1 99 ? -4.812 -13.219 -15.453 1 96.88 99 SER A C 1
ATOM 785 O O . SER A 1 99 ? -4.137 -12.266 -15.07 1 96.88 99 SER A O 1
ATOM 787 N N . ALA A 1 100 ? -4.336 -14.156 -16.234 1 95.94 100 ALA A N 1
ATOM 788 C CA . ALA A 1 100 ? -2.941 -14.25 -16.672 1 95.94 100 ALA A CA 1
ATOM 789 C C . ALA A 1 100 ? -2.547 -13.039 -17.516 1 95.94 100 ALA A C 1
ATOM 791 O O . ALA A 1 100 ? -1.383 -12.633 -17.516 1 95.94 100 ALA A O 1
ATOM 792 N N . THR A 1 101 ? -3.521 -12.438 -18.172 1 96.38 101 THR A N 1
ATOM 793 C CA . THR A 1 101 ? -3.191 -11.367 -19.109 1 96.38 101 THR A CA 1
ATOM 794 C C . THR A 1 101 ? -3.463 -10 -18.484 1 96.38 101 THR A C 1
ATOM 796 O O . THR A 1 101 ? -3.074 -8.977 -19.047 1 96.38 101 THR A O 1
ATOM 799 N N . THR A 1 102 ? -4.082 -10.016 -17.297 1 95.31 102 THR A N 1
ATOM 800 C CA . THR A 1 102 ? -4.457 -8.719 -16.75 1 95.31 102 THR A CA 1
ATOM 801 C C . THR A 1 102 ? -3.803 -8.492 -15.391 1 95.31 102 THR A C 1
ATOM 803 O O . THR A 1 102 ? -3.703 -7.359 -14.922 1 95.31 102 THR A O 1
ATOM 806 N N . ASN A 1 103 ? -3.443 -9.578 -14.703 1 95.81 103 ASN A N 1
ATOM 807 C CA . ASN A 1 103 ? -2.775 -9.406 -13.414 1 95.81 103 ASN A CA 1
ATOM 808 C C . ASN A 1 103 ? -1.376 -8.828 -13.586 1 95.81 103 ASN A C 1
ATOM 810 O O . ASN A 1 103 ? -0.54 -9.398 -14.281 1 95.81 103 ASN A O 1
ATOM 814 N N . PRO A 1 104 ? -1.145 -7.738 -12.945 1 92.62 104 PRO A N 1
ATOM 815 C CA . PRO A 1 104 ? 0.106 -7.039 -13.25 1 92.62 104 PRO A CA 1
ATOM 816 C C . PRO A 1 104 ? 1.342 -7.828 -12.828 1 92.62 104 PRO A C 1
ATOM 818 O O . PRO A 1 104 ? 2.377 -7.77 -13.5 1 92.62 104 PRO A O 1
ATOM 821 N N . TYR A 1 105 ? 1.232 -8.578 -11.773 1 94.06 105 TYR A N 1
ATOM 822 C CA . TYR A 1 105 ? 2.371 -9.359 -11.305 1 94.06 105 TYR A CA 1
ATOM 823 C C . TYR A 1 105 ? 2.67 -10.508 -12.258 1 94.06 105 TYR A C 1
ATOM 825 O O . TYR A 1 105 ? 3.832 -10.789 -12.555 1 94.06 105 TYR A O 1
ATOM 833 N N . VAL A 1 106 ? 1.652 -11.102 -12.711 1 96.69 106 VAL A N 1
ATOM 834 C CA . VAL A 1 106 ? 1.794 -12.258 -13.586 1 96.69 106 VAL A CA 1
ATOM 835 C C . VAL A 1 106 ? 2.258 -11.805 -14.969 1 96.69 106 VAL A C 1
ATOM 837 O O . VAL A 1 106 ? 3.17 -12.398 -15.547 1 96.69 106 VAL A O 1
ATOM 840 N N . VAL A 1 107 ? 1.639 -10.734 -15.5 1 95.06 107 VAL A N 1
ATOM 841 C CA . VAL A 1 107 ? 2.031 -10.203 -16.797 1 95.06 107 VAL A CA 1
ATOM 842 C C . VAL A 1 107 ? 3.521 -9.875 -16.797 1 95.06 107 VAL A C 1
ATOM 844 O O . VAL A 1 107 ? 4.258 -10.281 -17.703 1 95.06 107 VAL A O 1
ATOM 847 N N . LYS A 1 108 ? 3.93 -9.188 -15.773 1 92.12 108 LYS A N 1
ATOM 848 C CA . LYS A 1 108 ? 5.332 -8.797 -15.672 1 92.12 108 LYS A CA 1
ATOM 849 C C . LYS A 1 108 ? 6.234 -10.023 -15.523 1 92.12 108 LYS A C 1
ATOM 851 O O . LYS A 1 108 ? 7.293 -10.094 -16.156 1 92.12 108 LYS A O 1
ATOM 856 N N . PHE A 1 109 ? 5.797 -10.906 -14.727 1 93.88 109 PHE A N 1
ATOM 857 C CA . PHE A 1 109 ? 6.562 -12.102 -14.406 1 93.88 109 PHE A CA 1
ATOM 858 C C . PHE A 1 109 ? 6.742 -12.969 -15.648 1 93.88 109 PHE A C 1
ATOM 860 O O . PHE A 1 109 ? 7.859 -13.406 -15.953 1 93.88 109 PHE A O 1
ATOM 867 N N . ILE A 1 110 ? 5.703 -13.219 -16.406 1 93.25 110 ILE A N 1
ATOM 868 C CA . ILE A 1 110 ? 5.723 -14.156 -17.516 1 93.25 110 ILE A CA 1
ATOM 869 C C . ILE A 1 110 ? 6.555 -13.578 -18.656 1 93.25 110 ILE A C 1
ATOM 871 O O . ILE A 1 110 ? 7.172 -14.328 -19.422 1 93.25 110 ILE A O 1
ATOM 875 N N . ARG A 1 111 ? 6.645 -12.336 -18.719 1 93.38 111 ARG A N 1
ATOM 876 C CA . ARG A 1 111 ? 7.453 -11.688 -19.75 1 93.38 111 ARG A CA 1
ATOM 877 C C . ARG A 1 111 ? 8.945 -11.891 -19.469 1 93.38 111 ARG A C 1
ATOM 879 O O . ARG A 1 111 ? 9.758 -11.82 -20.391 1 93.38 111 ARG A O 1
ATOM 886 N N . LYS A 1 112 ? 9.305 -12.195 -18.297 1 93.94 112 LYS A N 1
ATOM 887 C CA . LYS A 1 112 ? 10.703 -12.219 -17.891 1 93.94 112 LYS A CA 1
ATOM 888 C C . LYS A 1 112 ? 11.25 -13.641 -17.875 1 93.94 112 LYS A C 1
ATOM 890 O O . LYS A 1 112 ? 12.469 -13.852 -17.812 1 93.94 112 LYS A O 1
ATOM 895 N N . ILE A 1 113 ? 10.398 -14.555 -17.828 1 94.94 113 ILE A N 1
ATOM 896 C CA . ILE A 1 113 ? 10.898 -15.914 -17.656 1 94.94 113 ILE A CA 1
ATOM 897 C C . ILE A 1 113 ? 10.805 -16.672 -18.969 1 94.94 113 ILE A C 1
ATOM 899 O O . ILE A 1 113 ? 10.016 -16.297 -19.844 1 94.94 113 ILE A O 1
ATOM 903 N N . ALA A 1 114 ? 11.625 -17.734 -19.141 1 96.81 114 ALA A N 1
ATOM 904 C CA . ALA A 1 114 ? 11.656 -18.547 -20.359 1 96.81 114 ALA A CA 1
ATOM 905 C C . ALA A 1 114 ? 10.648 -19.688 -20.297 1 96.81 114 ALA A C 1
ATOM 907 O O . ALA A 1 114 ? 10.289 -20.266 -21.312 1 96.81 114 ALA A O 1
ATOM 908 N N . TRP A 1 115 ? 10.242 -20.031 -19.094 1 97.69 115 TRP A N 1
ATOM 909 C CA . TRP A 1 115 ? 9.234 -21.062 -18.891 1 97.69 115 TRP A CA 1
ATOM 910 C C . TRP A 1 115 ? 7.898 -20.656 -19.484 1 97.69 115 TRP A C 1
ATOM 912 O O . TRP A 1 115 ? 7.453 -19.516 -19.312 1 97.69 115 TRP A O 1
ATOM 922 N N . LYS A 1 116 ? 7.285 -21.609 -20.25 1 97 116 LYS A N 1
ATOM 923 C CA . LYS A 1 116 ? 5.953 -21.406 -20.812 1 97 116 LYS A CA 1
ATOM 924 C C . LYS A 1 116 ? 4.957 -22.406 -20.234 1 97 116 LYS A C 1
ATOM 926 O O . LYS A 1 116 ? 4.691 -23.438 -20.844 1 97 116 LYS A O 1
ATOM 931 N N . PRO A 1 117 ? 4.359 -22.031 -19.172 1 98.19 117 PRO A N 1
ATOM 932 C CA . PRO A 1 117 ? 3.402 -22.969 -18.594 1 98.19 117 PRO A CA 1
ATOM 933 C C . PRO A 1 117 ? 2.221 -23.266 -19.516 1 98.19 117 PRO A C 1
ATOM 935 O O . PRO A 1 117 ? 1.79 -22.391 -20.266 1 98.19 117 PRO A O 1
ATOM 938 N N . THR A 1 118 ? 1.735 -24.484 -19.438 1 98.31 118 THR A N 1
ATOM 939 C CA . THR A 1 118 ? 0.558 -24.875 -20.203 1 98.31 118 THR A CA 1
ATOM 940 C C . THR A 1 118 ? -0.651 -24.031 -19.797 1 98.31 118 THR A C 1
ATOM 942 O O . THR A 1 118 ? -1.458 -23.641 -20.656 1 98.31 118 THR A O 1
ATOM 945 N N . VAL A 1 119 ? -0.794 -23.797 -18.484 1 98.19 119 VAL A N 1
ATOM 946 C CA . VAL A 1 119 ? -1.877 -22.984 -17.953 1 98.19 119 VAL A CA 1
ATOM 947 C C . VAL A 1 119 ? -1.328 -22.016 -16.922 1 98.19 119 VAL A C 1
ATOM 949 O O . VAL A 1 119 ? -0.432 -22.359 -16.141 1 98.19 119 VAL A O 1
ATOM 952 N N . ILE A 1 120 ? -1.836 -20.797 -16.938 1 98.56 120 ILE A N 1
ATOM 953 C CA . ILE A 1 120 ? -1.565 -19.812 -15.891 1 98.56 120 ILE A CA 1
ATOM 954 C C . ILE A 1 120 ? -2.873 -19.406 -15.219 1 98.56 120 ILE A C 1
ATOM 956 O O . ILE A 1 120 ? -3.836 -19.031 -15.891 1 98.56 120 ILE A O 1
ATOM 960 N N . GLN A 1 121 ? -2.908 -19.547 -13.938 1 98.56 121 GLN A N 1
ATOM 961 C CA . GLN A 1 121 ? -4.098 -19.188 -13.172 1 98.56 121 GLN A CA 1
ATOM 962 C C . GLN A 1 121 ? -3.764 -18.172 -12.078 1 98.56 121 GLN A C 1
ATOM 964 O O . GLN A 1 121 ? -2.701 -18.25 -11.461 1 98.56 121 GLN A O 1
ATOM 969 N N . VAL A 1 122 ? -4.637 -17.25 -11.898 1 98.75 122 VAL A N 1
ATOM 970 C CA . VAL A 1 122 ? -4.488 -16.234 -10.867 1 98.75 122 VAL A CA 1
ATOM 971 C C . VAL A 1 122 ? -5.648 -16.328 -9.875 1 98.75 122 VAL A C 1
ATOM 973 O O . VAL A 1 122 ? -6.812 -16.375 -10.273 1 98.75 122 VAL A O 1
ATOM 976 N N . PHE A 1 123 ? -5.309 -16.469 -8.633 1 98.69 123 PHE A N 1
ATOM 977 C CA . PHE A 1 123 ? -6.324 -16.484 -7.586 1 98.69 123 PHE A CA 1
ATOM 978 C C . PHE A 1 123 ? -6.117 -15.328 -6.609 1 98.69 123 PHE A C 1
ATOM 980 O O . PHE A 1 123 ? -4.98 -14.992 -6.273 1 98.69 123 PHE A O 1
ATOM 987 N N . ALA A 1 124 ? -7.27 -14.797 -6.141 1 97.81 124 ALA A N 1
ATOM 988 C CA . ALA A 1 124 ? -7.199 -13.82 -5.059 1 97.81 124 ALA A CA 1
ATOM 989 C C . ALA A 1 124 ? -6.844 -14.492 -3.734 1 97.81 124 ALA A C 1
ATOM 991 O O . ALA A 1 124 ? -7.227 -15.641 -3.492 1 97.81 124 ALA A O 1
ATOM 992 N N . GLY A 1 125 ? -6.133 -13.789 -2.936 1 97 125 GLY A N 1
ATOM 993 C CA . GLY A 1 125 ? -5.754 -14.305 -1.627 1 97 125 GLY A CA 1
ATOM 994 C C . GLY A 1 125 ? -6.77 -13.984 -0.546 1 97 125 GLY A C 1
ATOM 995 O O . GLY A 1 125 ? -7.977 -14.094 -0.773 1 97 125 GLY A O 1
ATOM 996 N N . ARG A 1 126 ? -6.184 -13.773 0.612 1 96.75 126 ARG A N 1
ATOM 997 C CA . ARG A 1 126 ? -7.004 -13.438 1.772 1 96.75 126 ARG A CA 1
ATOM 998 C C . ARG A 1 126 ? -6.301 -12.414 2.656 1 96.75 126 ARG A C 1
ATOM 1000 O O . ARG A 1 126 ? -5.078 -12.273 2.602 1 96.75 126 ARG A O 1
ATOM 1007 N N . ILE A 1 127 ? -7.078 -11.656 3.406 1 96.06 127 ILE A N 1
ATOM 1008 C CA . ILE A 1 127 ? -6.547 -10.758 4.426 1 96.06 127 ILE A CA 1
ATOM 1009 C C . ILE A 1 127 ? -6.84 -11.328 5.812 1 96.06 127 ILE A C 1
ATOM 1011 O O . ILE A 1 127 ? -7.988 -11.664 6.125 1 96.06 127 ILE A O 1
ATOM 1015 N N . ASP A 1 128 ? -5.859 -11.555 6.551 1 96.06 128 ASP A N 1
ATOM 1016 C CA . ASP A 1 128 ? -5.977 -11.961 7.949 1 96.06 128 ASP A CA 1
ATOM 1017 C C . ASP A 1 128 ? -5.062 -11.117 8.844 1 96.06 128 ASP A C 1
ATOM 1019 O O . ASP A 1 128 ? -3.887 -11.438 9.016 1 96.06 128 ASP A O 1
ATOM 1023 N N . TYR A 1 129 ? -5.633 -10.164 9.516 1 94 129 TYR A N 1
ATOM 1024 C CA . TYR A 1 129 ? -4.855 -9.172 10.25 1 94 129 TYR A CA 1
ATOM 1025 C C . TYR A 1 129 ? -4.125 -9.82 11.43 1 94 129 TYR A C 1
ATOM 1027 O O . TYR A 1 129 ? -3.07 -9.344 11.844 1 94 129 TYR A O 1
ATOM 1035 N N . LYS A 1 130 ? -4.582 -10.93 11.938 1 94.62 130 LYS A N 1
ATOM 1036 C CA . LYS A 1 130 ? -4 -11.602 13.094 1 94.62 130 LYS A CA 1
ATOM 1037 C C . LYS A 1 130 ? -2.67 -12.258 12.734 1 94.62 130 LYS A C 1
ATOM 1039 O O . LYS A 1 130 ? -1.87 -12.578 13.617 1 94.62 130 LYS A O 1
ATOM 1044 N N . LEU A 1 131 ? -2.482 -12.477 11.438 1 95.19 131 LEU A N 1
ATOM 1045 C CA . LEU A 1 131 ? -1.284 -13.188 11.008 1 95.19 131 LEU A CA 1
ATOM 1046 C C . LEU A 1 131 ? -0.159 -12.203 10.688 1 95.19 131 LEU A C 1
ATOM 1048 O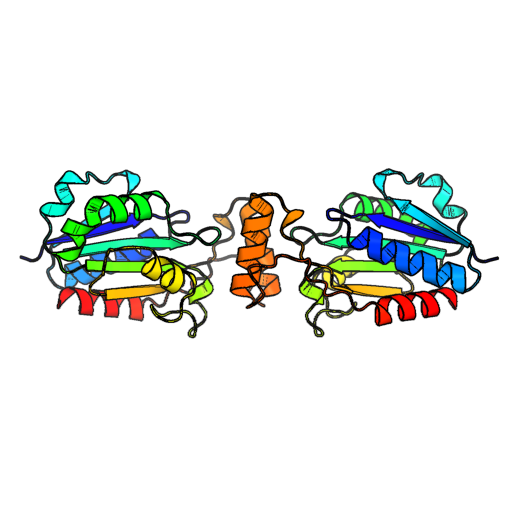 O . LEU A 1 131 ? 0.998 -12.609 10.539 1 95.19 131 LEU A O 1
ATOM 1052 N N . TYR A 1 132 ? -0.446 -10.93 10.625 1 94.25 132 TYR A N 1
ATOM 1053 C CA . TYR A 1 132 ? 0.505 -9.945 10.117 1 94.25 132 TYR A CA 1
ATOM 1054 C C . TYR A 1 132 ? 1.36 -9.383 11.242 1 94.25 132 TYR A C 1
ATOM 1056 O O . TYR A 1 132 ? 0.872 -9.172 12.352 1 94.25 132 TYR A O 1
ATOM 1064 N N . SER A 1 133 ? 2.617 -9.18 10.992 1 94.31 133 SER A N 1
ATOM 1065 C CA . SER A 1 133 ? 3.441 -8.391 11.906 1 94.31 133 SER A CA 1
ATOM 1066 C C . SER A 1 133 ? 2.889 -6.98 12.07 1 94.31 133 SER A C 1
ATOM 1068 O O . SER A 1 133 ? 2.02 -6.555 11.305 1 94.31 133 SER A O 1
ATOM 1070 N N . LEU A 1 134 ? 3.26 -6.344 13.07 1 92.62 134 LEU A N 1
ATOM 1071 C CA . LEU A 1 134 ? 2.783 -4.984 13.297 1 92.62 134 LEU A CA 1
ATOM 1072 C C . LEU A 1 134 ? 3.041 -4.105 12.078 1 92.62 134 LEU A C 1
ATOM 1074 O O . LEU A 1 134 ? 2.184 -3.312 11.688 1 92.62 134 LEU A O 1
ATOM 1078 N N . GLY A 1 135 ? 4.262 -4.238 11.445 1 91.44 135 GLY A N 1
ATOM 1079 C CA . GLY A 1 135 ? 4.574 -3.484 10.242 1 91.44 135 GLY A CA 1
ATOM 1080 C C . GLY A 1 135 ? 3.695 -3.854 9.062 1 91.44 135 GLY A C 1
ATOM 1081 O O . GLY A 1 135 ? 3.182 -2.977 8.367 1 91.44 135 GLY A O 1
ATOM 1082 N N . ASP A 1 136 ? 3.498 -5.148 8.883 1 91.75 136 ASP A N 1
ATOM 1083 C CA . ASP A 1 136 ? 2.646 -5.609 7.793 1 91.75 136 ASP A CA 1
ATOM 1084 C C . ASP A 1 136 ? 1.198 -5.176 8.008 1 91.75 136 ASP A C 1
ATOM 1086 O O . ASP A 1 136 ? 0.51 -4.805 7.051 1 91.75 136 ASP A O 1
ATOM 1090 N N . ARG A 1 137 ? 0.817 -5.25 9.25 1 93.06 137 ARG A N 1
ATOM 1091 C CA . ARG A 1 137 ? -0.545 -4.844 9.578 1 93.06 137 ARG A CA 1
ATOM 1092 C C . ARG A 1 137 ? -0.781 -3.379 9.219 1 93.06 137 ARG A C 1
ATOM 1094 O O . ARG A 1 137 ? -1.815 -3.035 8.641 1 93.06 137 ARG A O 1
ATOM 1101 N N . LEU A 1 138 ? 0.099 -2.566 9.469 1 89.88 138 LEU A N 1
ATOM 1102 C CA . LEU A 1 138 ? -0.007 -1.151 9.133 1 89.88 138 LEU A CA 1
ATOM 1103 C C . LEU A 1 138 ? -0.038 -0.951 7.621 1 89.88 138 LEU A C 1
ATOM 1105 O O . LEU A 1 138 ? -0.844 -0.169 7.113 1 89.88 138 LEU A O 1
ATOM 1109 N N . ILE A 1 139 ? 0.801 -1.646 6.93 1 90.31 139 ILE A N 1
ATOM 1110 C CA . ILE A 1 139 ? 0.903 -1.512 5.48 1 90.31 139 ILE A CA 1
ATOM 1111 C C . ILE A 1 139 ? -0.406 -1.95 4.828 1 90.31 139 ILE A C 1
ATOM 1113 O O . ILE A 1 139 ? -0.939 -1.252 3.965 1 90.31 139 ILE A O 1
ATOM 1117 N N . ILE A 1 140 ? -0.912 -3.074 5.305 1 92.5 140 ILE A N 1
ATOM 1118 C CA . ILE A 1 140 ? -2.146 -3.584 4.719 1 92.5 140 ILE A CA 1
ATOM 1119 C C . ILE A 1 140 ? -3.297 -2.625 5.02 1 92.5 140 ILE A C 1
ATOM 1121 O O . ILE A 1 140 ? -4.129 -2.348 4.152 1 92.5 140 ILE A O 1
ATOM 1125 N N . LYS A 1 141 ? -3.357 -2.127 6.223 1 90.62 141 LYS A N 1
ATOM 1126 C CA . LYS A 1 141 ? -4.391 -1.157 6.574 1 90.62 141 LYS A CA 1
ATOM 1127 C C . LYS A 1 141 ? -4.316 0.073 5.672 1 90.62 141 LYS A C 1
ATOM 1129 O O . LYS A 1 141 ? -5.348 0.59 5.238 1 90.62 141 LYS A O 1
ATOM 1134 N N . LEU A 1 142 ? -3.141 0.478 5.426 1 89.06 142 LEU A N 1
ATOM 1135 C CA . LEU A 1 142 ? -2.941 1.614 4.531 1 89.06 142 LEU A CA 1
ATOM 1136 C C . LEU A 1 142 ? -3.443 1.298 3.129 1 89.06 142 LEU A C 1
ATOM 1138 O O . LEU A 1 142 ? -4.141 2.109 2.516 1 89.06 142 LEU A O 1
ATOM 1142 N N . ILE A 1 143 ? -3.146 0.171 2.639 1 88.88 143 ILE A N 1
ATOM 1143 C CA . ILE A 1 143 ? -3.562 -0.259 1.31 1 88.88 143 ILE A CA 1
ATOM 1144 C C . ILE A 1 143 ? -5.086 -0.338 1.245 1 88.88 143 ILE A C 1
ATOM 1146 O O . ILE A 1 143 ? -5.699 0.139 0.287 1 88.88 143 ILE A O 1
ATOM 1150 N N . MET A 1 144 ? -5.672 -0.894 2.307 1 90.38 144 MET A N 1
ATOM 1151 C CA . MET A 1 144 ? -7.125 -1.018 2.346 1 90.38 144 MET A CA 1
ATOM 1152 C C . MET A 1 144 ? -7.789 0.356 2.383 1 90.38 144 MET A C 1
ATOM 1154 O O . MET A 1 144 ? -8.828 0.568 1.753 1 90.38 144 MET A O 1
ATOM 1158 N N . PHE A 1 145 ? -7.172 1.132 3.156 1 85.94 145 PHE A N 1
ATOM 1159 C CA . PHE A 1 145 ? -7.66 2.502 3.256 1 85.94 145 PHE A CA 1
ATOM 1160 C C . PHE A 1 145 ? -7.641 3.184 1.892 1 85.94 145 PHE A C 1
ATOM 1162 O O . PHE A 1 145 ? -8.648 3.756 1.464 1 85.94 145 PHE A O 1
ATOM 1169 N N . ILE A 1 146 ? -6.629 3.102 1.117 1 83.44 146 ILE A N 1
ATOM 1170 C CA . ILE A 1 146 ? -6.434 3.773 -0.163 1 83.44 146 ILE A CA 1
ATOM 1171 C C . ILE A 1 146 ? -7.344 3.145 -1.219 1 83.44 146 ILE A C 1
ATOM 1173 O O . ILE A 1 146 ? -7.887 3.846 -2.074 1 83.44 146 ILE A O 1
ATOM 1177 N N . THR A 1 147 ? -7.523 1.847 -1.112 1 85 147 THR A N 1
ATOM 1178 C CA . THR A 1 147 ? -8.289 1.138 -2.131 1 85 147 THR A CA 1
ATOM 1179 C C . THR A 1 147 ? -9.742 0.965 -1.694 1 85 147 THR A C 1
ATOM 1181 O O . THR A 1 147 ? -10.531 0.315 -2.383 1 85 147 THR A O 1
ATOM 1184 N N . LYS A 1 148 ? -10.094 1.482 -0.592 1 83.94 148 LYS A N 1
ATOM 1185 C CA . LYS A 1 148 ? -11.453 1.469 -0.044 1 83.94 148 LYS A CA 1
ATOM 1186 C C . LYS A 1 148 ? -11.875 0.053 0.333 1 83.94 148 LYS A C 1
ATOM 1188 O O . LYS A 1 148 ? -13 -0.364 0.033 1 83.94 148 LYS A O 1
ATOM 1193 N N . GLY A 1 149 ? -10.859 -0.626 0.862 1 84.88 149 GLY A N 1
ATOM 1194 C CA . GLY A 1 149 ? -11.141 -1.937 1.426 1 84.88 149 GLY A CA 1
ATOM 1195 C C . GLY A 1 149 ? -11.352 -1.906 2.928 1 84.88 149 GLY A C 1
ATOM 1196 O O . GLY A 1 149 ? -11.266 -0.847 3.551 1 84.88 149 GLY A O 1
ATOM 1197 N N . PRO A 1 150 ? -11.703 -2.982 3.447 1 88.12 150 PRO A N 1
ATOM 1198 C CA . PRO A 1 150 ? -11.898 -3.041 4.898 1 88.12 150 PRO A CA 1
ATOM 1199 C C . PRO A 1 150 ? -10.602 -2.865 5.676 1 88.12 150 PRO A C 1
ATOM 1201 O O . PRO A 1 150 ? -9.609 -3.543 5.391 1 88.12 150 PRO A O 1
ATOM 1204 N N . MET A 1 151 ? -10.594 -2.029 6.691 1 86.44 151 MET A N 1
ATOM 1205 C CA . MET A 1 151 ? -9.391 -1.722 7.457 1 86.44 151 MET A CA 1
ATOM 1206 C C . MET A 1 151 ? -9.32 -2.566 8.727 1 86.44 151 MET A C 1
ATOM 1208 O O . MET A 1 151 ? -8.266 -2.66 9.359 1 86.44 151 MET A O 1
ATOM 1212 N N . ARG A 1 152 ? -10.5 -3.086 9.133 1 87 152 ARG A N 1
ATOM 1213 C CA . ARG A 1 152 ? -10.562 -3.936 10.312 1 87 152 ARG A CA 1
ATOM 1214 C C . ARG A 1 152 ? -11.445 -5.152 10.07 1 87 152 ARG A C 1
ATOM 1216 O O . ARG A 1 152 ? -12.422 -5.074 9.312 1 87 152 ARG A O 1
ATOM 1223 N N . SER A 1 153 ? -10.992 -6.258 10.594 1 90.88 153 SER A N 1
ATOM 1224 C CA . SER A 1 153 ? -11.836 -7.453 10.539 1 90.88 153 SER A CA 1
ATOM 1225 C C . SER A 1 153 ? -11.453 -8.438 11.641 1 90.88 153 SER A C 1
ATOM 1227 O O . SER A 1 153 ? -10.273 -8.711 11.859 1 90.88 153 SER A O 1
ATOM 1229 N N . LYS A 1 154 ? -12.414 -8.82 12.43 1 90.69 154 LYS A N 1
ATOM 1230 C CA . LYS A 1 154 ? -12.18 -9.844 13.445 1 90.69 154 LYS A CA 1
ATOM 1231 C C . LYS A 1 154 ? -11.852 -11.188 12.812 1 90.69 154 LYS A C 1
ATOM 1233 O O . LYS A 1 154 ? -11.031 -11.945 13.336 1 90.69 154 LYS A O 1
ATOM 1238 N N . GLU A 1 155 ? -12.422 -11.484 11.68 1 94.69 155 GLU A N 1
ATOM 1239 C CA . GLU A 1 155 ? -12.219 -12.734 10.945 1 94.69 155 GLU A CA 1
ATOM 1240 C C . GLU A 1 155 ? -11.477 -12.492 9.633 1 94.69 155 GLU A C 1
ATOM 1242 O O . GLU A 1 155 ? -11.523 -11.391 9.078 1 94.69 155 GLU A O 1
ATOM 1247 N N . PRO A 1 156 ? -10.852 -13.523 9.195 1 96 156 PRO A N 1
ATOM 1248 C CA . PRO A 1 156 ? -10.211 -13.406 7.883 1 96 156 PRO A CA 1
ATOM 1249 C C . PRO A 1 156 ? -11.195 -13.039 6.773 1 96 156 PRO A C 1
ATOM 1251 O O . PRO A 1 156 ? -12.336 -13.492 6.785 1 96 156 PRO A O 1
ATOM 1254 N N . ILE A 1 157 ? -10.766 -12.188 5.922 1 96.25 157 ILE A N 1
ATOM 1255 C CA . ILE A 1 157 ? -11.523 -11.852 4.723 1 96.25 157 ILE A CA 1
ATOM 1256 C C . ILE A 1 157 ? -10.984 -12.641 3.531 1 96.25 157 ILE A C 1
ATOM 1258 O O . ILE A 1 157 ? -9.898 -12.352 3.031 1 96.25 157 ILE A O 1
ATOM 1262 N N . GLU A 1 158 ? -11.695 -13.539 3.141 1 96.5 158 GLU A N 1
ATOM 1263 C CA . GLU A 1 158 ? -11.258 -14.43 2.072 1 96.5 158 GLU A CA 1
ATOM 1264 C C . GLU A 1 158 ? -11.781 -13.969 0.717 1 96.5 158 GLU A C 1
ATOM 1266 O O . GLU A 1 158 ? -12.992 -13.852 0.523 1 96.5 158 GLU A O 1
ATOM 1271 N N . TYR A 1 159 ? -10.883 -13.711 -0.231 1 96.88 159 TYR A N 1
ATOM 1272 C CA . TYR A 1 159 ? -11.258 -13.266 -1.569 1 96.88 159 TYR A CA 1
ATOM 1273 C C . TYR A 1 159 ? -11.094 -14.398 -2.584 1 96.88 159 TYR A C 1
ATOM 1275 O O . TYR A 1 159 ? -11.445 -14.242 -3.754 1 96.88 159 TYR A O 1
ATOM 1283 N N . THR A 1 160 ? -10.656 -15.508 -2.186 1 98.19 160 THR A N 1
ATOM 1284 C CA . THR A 1 160 ? -10.422 -16.641 -3.066 1 98.19 160 THR A CA 1
ATOM 1285 C C . THR A 1 160 ? -11.742 -17.188 -3.604 1 98.19 160 THR A C 1
ATOM 1287 O O . THR A 1 160 ? -12.664 -17.453 -2.834 1 98.19 160 THR A O 1
ATOM 1290 N N . ASN A 1 161 ? -11.836 -17.297 -4.922 1 98.19 161 ASN A N 1
ATOM 1291 C CA . ASN A 1 161 ? -12.961 -17.984 -5.535 1 98.19 161 ASN A CA 1
ATOM 1292 C C . ASN A 1 161 ? -12.742 -19.484 -5.594 1 98.19 161 ASN A C 1
ATOM 1294 O O . ASN A 1 161 ? -12.172 -20 -6.559 1 98.19 161 ASN A O 1
ATOM 1298 N N . TRP A 1 162 ? -13.328 -20.188 -4.633 1 98.38 162 TRP A N 1
ATOM 1299 C CA . TRP A 1 162 ? -13.039 -21.609 -4.457 1 98.38 162 TRP A CA 1
ATOM 1300 C C . TRP A 1 162 ? -13.672 -22.438 -5.57 1 98.38 162 TRP A C 1
ATOM 1302 O O . TRP A 1 162 ? -13.18 -23.516 -5.91 1 98.38 162 TRP A O 1
ATOM 1312 N N . ASP A 1 163 ? -14.742 -21.938 -6.172 1 98.25 163 ASP A N 1
ATOM 1313 C CA . ASP A 1 163 ? -15.305 -22.609 -7.332 1 98.25 163 ASP A CA 1
ATOM 1314 C C . ASP A 1 163 ? -14.336 -22.578 -8.516 1 98.25 163 ASP A C 1
ATOM 1316 O O . ASP A 1 163 ? -14.172 -23.578 -9.219 1 98.25 163 ASP A O 1
ATOM 1320 N N . GLU A 1 164 ? -13.695 -21.453 -8.609 1 98.12 164 GLU A N 1
ATOM 1321 C CA . GLU A 1 164 ? -12.695 -21.312 -9.672 1 98.12 164 GLU A CA 1
ATOM 1322 C C . GLU A 1 164 ? -11.492 -22.203 -9.414 1 98.12 164 GLU A C 1
ATOM 1324 O O . GLU A 1 164 ? -10.914 -22.781 -10.344 1 98.12 164 GLU A O 1
ATOM 1329 N N . VAL A 1 165 ? -11.102 -22.312 -8.156 1 98.75 165 VAL A N 1
ATOM 1330 C CA . VAL A 1 165 ? -9.984 -23.188 -7.789 1 98.75 165 VAL A CA 1
ATOM 1331 C C . VAL A 1 165 ? -10.312 -24.625 -8.172 1 98.75 165 VAL A C 1
ATOM 1333 O O . VAL A 1 165 ? -9.492 -25.312 -8.789 1 98.75 165 VAL A O 1
ATOM 1336 N N . ARG A 1 166 ? -11.5 -25.062 -7.883 1 98.44 166 ARG A N 1
ATOM 1337 C CA . ARG A 1 166 ? -11.906 -26.422 -8.188 1 98.44 166 ARG A CA 1
ATOM 1338 C C . ARG A 1 166 ? -12.016 -26.641 -9.695 1 98.44 166 ARG A C 1
ATOM 1340 O O . ARG A 1 166 ? -11.586 -27.672 -10.211 1 98.44 166 ARG A O 1
ATOM 1347 N N . GLN A 1 167 ? -12.617 -25.672 -10.352 1 98.44 167 GLN A N 1
ATOM 1348 C CA . GLN A 1 167 ? -12.734 -25.781 -11.805 1 98.44 167 GLN A CA 1
ATOM 1349 C C . GLN A 1 167 ? -11.367 -25.891 -12.469 1 98.44 167 GLN A C 1
ATOM 1351 O O . GLN A 1 167 ? -11.148 -26.719 -13.344 1 98.44 167 GLN A O 1
ATOM 1356 N N . PHE A 1 168 ? -10.484 -25.016 -12.055 1 98.56 168 PHE A N 1
ATOM 1357 C CA . PHE A 1 168 ? -9.109 -25.078 -12.539 1 98.56 168 PHE A CA 1
ATOM 1358 C C . PHE A 1 168 ? -8.531 -26.469 -12.336 1 98.56 168 PHE A C 1
ATOM 1360 O O . PHE A 1 168 ? -7.891 -27.016 -13.242 1 98.56 168 PHE A O 1
ATOM 1367 N N . SER A 1 169 ? -8.68 -26.984 -11.148 1 98.69 169 SER A N 1
ATOM 1368 C CA . SER A 1 169 ? -8.109 -28.281 -10.789 1 98.69 169 SER A CA 1
ATOM 1369 C C . SER A 1 169 ? -8.641 -29.375 -11.711 1 98.69 169 SER A C 1
ATOM 1371 O O . SER A 1 169 ? -7.867 -30.203 -12.203 1 98.69 169 SER A O 1
ATOM 1373 N N . ARG A 1 170 ? -9.961 -29.359 -11.938 1 97.94 170 ARG A N 1
ATOM 1374 C CA . ARG A 1 170 ? -10.578 -30.359 -12.812 1 97.94 170 ARG A CA 1
ATOM 1375 C C . ARG A 1 170 ? -10.062 -30.219 -14.242 1 97.94 170 ARG A C 1
ATOM 1377 O O . ARG A 1 170 ? -9.758 -31.219 -14.891 1 97.94 170 ARG A O 1
ATOM 1384 N N . ASP A 1 171 ? -9.992 -28.969 -14.688 1 98.12 171 ASP A N 1
ATOM 1385 C CA . ASP A 1 171 ? -9.477 -28.734 -16.031 1 98.12 171 ASP A CA 1
ATOM 1386 C C . ASP A 1 171 ? -8.039 -29.219 -16.156 1 98.12 171 ASP A C 1
ATOM 1388 O O . ASP A 1 171 ? -7.668 -29.797 -17.188 1 98.12 171 ASP A O 1
ATOM 1392 N N . PHE A 1 172 ? -7.289 -28.984 -15.133 1 98.06 172 PHE A N 1
ATOM 1393 C CA . PHE A 1 172 ? -5.887 -29.391 -15.172 1 98.06 172 PHE A CA 1
ATOM 1394 C C . PHE A 1 172 ? -5.766 -30.906 -15.18 1 98.06 172 PHE A C 1
ATOM 1396 O O . PHE A 1 172 ? -4.879 -31.453 -15.836 1 98.06 172 PHE A O 1
ATOM 1403 N N . ALA A 1 173 ? -6.59 -31.594 -14.453 1 96.5 173 ALA A N 1
ATOM 1404 C CA . ALA A 1 173 ? -6.598 -33.062 -14.422 1 96.5 173 ALA A CA 1
ATOM 1405 C C . ALA A 1 173 ? -6.781 -33.625 -15.82 1 96.5 173 ALA A C 1
ATOM 1407 O O . ALA A 1 173 ? -6.246 -34.688 -16.141 1 96.5 173 ALA A O 1
ATOM 1408 N N . GLN A 1 174 ? -7.484 -32.875 -16.656 1 95.06 174 GLN A N 1
ATOM 1409 C CA . GLN A 1 174 ? -7.863 -33.375 -17.969 1 95.06 174 GLN A CA 1
ATOM 1410 C C . GLN A 1 174 ? -6.781 -33.062 -19.016 1 95.06 174 GLN A C 1
ATOM 1412 O O . GLN A 1 174 ? -6.867 -33.531 -20.156 1 95.06 174 GLN A O 1
ATOM 1417 N N . LEU A 1 175 ? -5.883 -32.344 -18.641 1 94.06 175 LEU A N 1
ATOM 1418 C CA . LEU A 1 175 ? -4.785 -32.094 -19.562 1 94.06 175 LEU A CA 1
ATOM 1419 C C . LEU A 1 175 ? -3.977 -33.344 -19.812 1 94.06 175 LEU A C 1
ATOM 1421 O O . LEU A 1 175 ? -3.766 -34.156 -18.906 1 94.06 175 LEU A O 1
ATOM 1425 N N . MET B 1 1 ? 1.289 44.375 14.133 1 60.81 1 MET B N 1
ATOM 1426 C CA . MET B 1 1 ? 1.573 43.5 13 1 60.81 1 MET B CA 1
ATOM 1427 C C . MET B 1 1 ? 1.35 42.031 13.375 1 60.81 1 MET B C 1
ATOM 1429 O O . MET B 1 1 ? 1.712 41.625 14.477 1 60.81 1 MET B O 1
ATOM 1433 N N . ASN B 1 2 ? 0.557 41.25 12.57 1 86.12 2 ASN B N 1
ATOM 1434 C CA . ASN B 1 2 ? 0.179 39.875 12.898 1 86.12 2 ASN B CA 1
ATOM 1435 C C . ASN B 1 2 ? 1.353 38.906 12.719 1 86.12 2 ASN B C 1
ATOM 1437 O O . ASN B 1 2 ? 2.01 38.906 11.68 1 86.12 2 ASN B O 1
ATOM 1441 N N . LYS B 1 3 ? 1.793 38.406 13.859 1 96.31 3 LYS B N 1
ATOM 1442 C CA . LYS B 1 3 ? 2.893 37.438 13.844 1 96.31 3 LYS B CA 1
ATOM 1443 C C . LYS B 1 3 ? 2.371 36 13.789 1 96.31 3 LYS B C 1
ATOM 1445 O O . LYS B 1 3 ? 1.593 35.594 14.648 1 96.31 3 LYS B O 1
ATOM 1450 N N . THR B 1 4 ? 2.779 35.344 12.711 1 98.25 4 THR B N 1
ATOM 1451 C CA . THR B 1 4 ? 2.35 33.969 12.508 1 98.25 4 THR B CA 1
ATOM 1452 C C . THR B 1 4 ? 3.533 33 12.609 1 98.25 4 THR B C 1
ATOM 1454 O O . THR B 1 4 ? 4.613 33.312 12.094 1 98.25 4 THR B O 1
ATOM 1457 N N . ILE B 1 5 ? 3.342 31.953 13.297 1 98.75 5 ILE B N 1
ATOM 1458 C CA . ILE B 1 5 ? 4.336 30.875 13.281 1 98.75 5 ILE B CA 1
ATOM 1459 C C . ILE B 1 5 ? 3.783 29.672 12.531 1 98.75 5 ILE B C 1
ATOM 1461 O O . ILE B 1 5 ? 2.611 29.312 12.68 1 98.75 5 ILE B O 1
ATOM 1465 N N . ILE B 1 6 ? 4.613 29.094 11.625 1 98.88 6 ILE B N 1
ATOM 1466 C CA . ILE B 1 6 ? 4.328 27.828 10.961 1 98.88 6 ILE B CA 1
ATOM 1467 C C . ILE B 1 6 ? 5.227 26.734 11.523 1 98.88 6 ILE B C 1
ATOM 1469 O O . ILE B 1 6 ? 6.453 26.812 11.414 1 98.88 6 ILE B O 1
ATOM 1473 N N . ILE B 1 7 ? 4.59 25.812 12.164 1 98.94 7 ILE B N 1
ATOM 1474 C CA . ILE B 1 7 ? 5.273 24.656 12.719 1 98.94 7 ILE B CA 1
ATOM 1475 C C . ILE B 1 7 ? 5.016 23.438 11.836 1 98.94 7 ILE B C 1
ATOM 1477 O O . ILE B 1 7 ? 3.863 23.078 11.57 1 98.94 7 ILE B O 1
ATOM 1481 N N . TYR B 1 8 ? 6.117 22.797 11.383 1 98.88 8 TYR B N 1
ATOM 1482 C CA . TYR B 1 8 ? 5.863 21.719 10.438 1 98.88 8 TYR B CA 1
ATOM 1483 C C . TYR B 1 8 ? 6.742 20.516 10.727 1 98.88 8 TYR B C 1
ATOM 1485 O O . TYR B 1 8 ? 7.797 20.641 11.352 1 98.88 8 TYR B O 1
ATOM 1493 N N . ALA B 1 9 ? 6.281 19.375 10.352 1 98.75 9 ALA B N 1
ATOM 1494 C CA . ALA B 1 9 ? 7.043 18.125 10.297 1 98.75 9 ALA B CA 1
ATOM 1495 C C . ALA B 1 9 ? 7.004 17.531 8.891 1 98.75 9 ALA B C 1
ATOM 1497 O O . ALA B 1 9 ? 5.965 17.547 8.227 1 98.75 9 ALA B O 1
ATOM 1498 N N . THR B 1 10 ? 8.172 17 8.438 1 98.12 10 THR B N 1
ATOM 1499 C CA . THR B 1 10 ? 8.312 16.453 7.094 1 98.12 10 THR B CA 1
ATOM 1500 C C . THR B 1 10 ? 9.258 15.25 7.098 1 98.12 10 THR B C 1
ATOM 1502 O O . THR B 1 10 ? 10.109 15.125 7.977 1 98.12 10 THR B O 1
ATOM 1505 N N . VAL B 1 11 ? 9.047 14.336 6.199 1 96.19 11 VAL B N 1
ATOM 1506 C CA . VAL B 1 11 ? 9.953 13.203 6.051 1 96.19 11 VAL B CA 1
ATOM 1507 C C . VAL B 1 11 ? 10.742 13.344 4.75 1 96.19 11 VAL B C 1
ATOM 1509 O O . VAL B 1 11 ? 11.969 13.406 4.766 1 96.19 11 VAL B O 1
ATOM 1512 N N . ASP B 1 12 ? 9.984 13.586 3.631 1 95.81 12 ASP B N 1
ATOM 1513 C CA . ASP B 1 12 ? 10.633 13.625 2.322 1 95.81 12 ASP B CA 1
ATOM 1514 C C . ASP B 1 12 ? 10.656 15.047 1.765 1 95.81 12 ASP B C 1
ATOM 1516 O O . ASP B 1 12 ? 10.836 15.242 0.561 1 95.81 12 ASP B O 1
ATOM 1520 N N . GLY B 1 13 ? 10.297 16.016 2.57 1 97.69 13 GLY B N 1
ATOM 1521 C CA . GLY B 1 13 ? 10.57 17.391 2.219 1 97.69 13 GLY B CA 1
ATOM 1522 C C . GLY B 1 13 ? 9.359 18.109 1.641 1 97.69 13 GLY B C 1
ATOM 1523 O O . GLY B 1 13 ? 9.359 19.344 1.522 1 97.69 13 GLY B O 1
ATOM 1524 N N . GLN B 1 14 ? 8.32 17.422 1.281 1 98.38 14 GLN B N 1
ATOM 1525 C CA . GLN B 1 14 ? 7.207 18.078 0.596 1 98.38 14 GLN B CA 1
ATOM 1526 C C . GLN B 1 14 ? 6.449 19 1.538 1 98.38 14 GLN B C 1
ATOM 1528 O O . GLN B 1 14 ? 6.059 20.109 1.149 1 98.38 14 GLN B O 1
ATOM 1533 N N . THR B 1 15 ? 6.211 18.594 2.748 1 98.75 15 THR B N 1
ATOM 1534 C CA . THR B 1 15 ? 5.531 19.453 3.721 1 98.75 15 THR B CA 1
ATOM 1535 C C . THR B 1 15 ? 6.34 20.719 3.992 1 98.75 15 THR B C 1
ATOM 1537 O O . THR B 1 15 ? 5.773 21.797 4.16 1 98.75 15 THR B O 1
ATOM 1540 N N . GLN B 1 16 ? 7.637 20.594 4.059 1 98.81 16 GLN B N 1
ATOM 1541 C CA . GLN B 1 16 ? 8.5 21.766 4.191 1 98.81 16 GLN B CA 1
ATOM 1542 C C . GLN B 1 16 ? 8.305 22.719 3.023 1 98.81 16 GLN B C 1
ATOM 1544 O O . GLN B 1 16 ? 8.141 23.938 3.225 1 98.81 16 GLN B O 1
ATOM 1549 N N . LYS B 1 17 ? 8.312 22.219 1.855 1 98.81 17 LYS B N 1
ATOM 1550 C CA . LYS B 1 17 ? 8.133 23.031 0.656 1 98.81 17 LYS B CA 1
ATOM 1551 C C . LYS B 1 17 ? 6.797 23.766 0.677 1 98.81 17 LYS B C 1
ATOM 1553 O O . LYS B 1 17 ? 6.734 24.953 0.372 1 98.81 17 LYS B O 1
ATOM 1558 N N . ILE B 1 18 ? 5.773 23.062 0.994 1 98.88 18 ILE B N 1
ATOM 1559 C CA . ILE B 1 18 ? 4.438 23.641 1.077 1 98.88 18 ILE B CA 1
ATOM 1560 C C . ILE B 1 18 ? 4.41 24.719 2.158 1 98.88 18 ILE B C 1
ATOM 1562 O O . ILE B 1 18 ? 3.895 25.812 1.938 1 98.88 18 ILE B O 1
ATOM 1566 N N . SER B 1 19 ? 4.984 24.422 3.291 1 98.94 19 SER B N 1
ATOM 1567 C CA . SER B 1 19 ? 5.043 25.391 4.391 1 98.94 19 SER B CA 1
ATOM 1568 C C . SER B 1 19 ? 5.805 26.641 3.986 1 98.94 19 SER B C 1
ATOM 1570 O O . SER B 1 19 ? 5.414 27.75 4.348 1 98.94 19 SER B O 1
ATOM 1572 N N . GLN B 1 20 ? 6.855 26.453 3.283 1 98.88 20 GLN B N 1
ATOM 1573 C CA . GLN B 1 20 ? 7.633 27.578 2.783 1 98.88 20 GLN B CA 1
ATOM 1574 C C . GLN B 1 20 ? 6.805 28.438 1.829 1 98.88 20 GLN B C 1
ATOM 1576 O O . GLN B 1 20 ? 6.875 29.672 1.875 1 98.88 20 GLN B O 1
ATOM 1581 N N . ALA B 1 21 ? 6.082 27.812 0.967 1 98.88 21 ALA B N 1
ATOM 1582 C CA . ALA B 1 21 ? 5.211 28.547 0.052 1 98.88 21 ALA B CA 1
ATOM 1583 C C . ALA B 1 21 ? 4.152 29.344 0.816 1 98.88 21 ALA B C 1
ATOM 1585 O O . ALA B 1 21 ? 3.857 30.484 0.472 1 98.88 21 ALA B O 1
ATOM 1586 N N . ILE B 1 22 ? 3.576 28.688 1.794 1 98.88 22 ILE B N 1
ATOM 1587 C CA . ILE B 1 22 ? 2.609 29.375 2.641 1 98.88 22 ILE B CA 1
ATOM 1588 C C . ILE B 1 22 ? 3.266 30.594 3.285 1 98.88 22 ILE B C 1
ATOM 1590 O O . ILE B 1 22 ? 2.721 31.703 3.236 1 98.88 22 ILE B O 1
ATOM 1594 N N . ALA B 1 23 ? 4.469 30.406 3.865 1 98.81 23 ALA B N 1
ATOM 1595 C CA . ALA B 1 23 ? 5.199 31.5 4.516 1 98.81 23 ALA B CA 1
ATOM 1596 C C . ALA B 1 23 ? 5.453 32.656 3.549 1 98.81 23 ALA B C 1
ATOM 1598 O O . ALA B 1 23 ? 5.246 33.812 3.893 1 98.81 23 ALA B O 1
ATOM 1599 N N . GLN B 1 24 ? 5.867 32.281 2.377 1 98.56 24 GLN B N 1
ATOM 1600 C CA . GLN B 1 24 ? 6.16 33.312 1.369 1 98.56 24 GLN B CA 1
ATOM 1601 C C . GLN B 1 24 ? 4.914 34.094 1.017 1 98.56 24 GLN B C 1
ATOM 1603 O O . GLN B 1 24 ? 4.977 35.312 0.881 1 98.56 24 GLN B O 1
ATOM 1608 N N . THR B 1 25 ? 3.84 33.469 0.812 1 98.5 25 THR B N 1
ATOM 1609 C CA . THR B 1 25 ? 2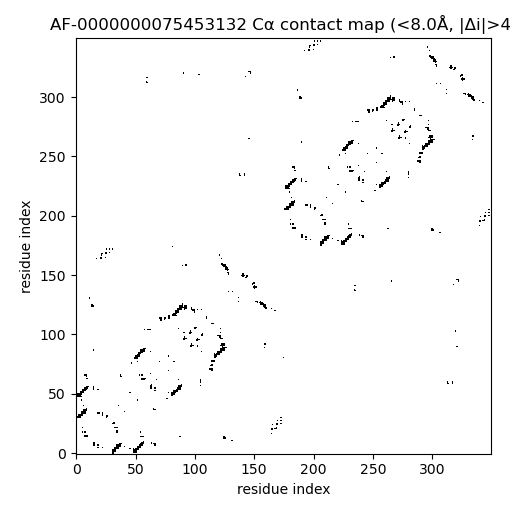.592 34.156 0.476 1 98.5 25 THR B CA 1
ATOM 1610 C C . THR B 1 25 ? 2.143 35.062 1.619 1 98.5 25 THR B C 1
ATOM 1612 O O . THR B 1 25 ? 1.733 36.188 1.392 1 98.5 25 THR B O 1
ATOM 1615 N N . LEU B 1 26 ? 2.232 34.562 2.854 1 98 26 LEU B N 1
ATOM 1616 C CA . LEU B 1 26 ? 1.866 35.344 4.016 1 98 26 LEU B CA 1
ATOM 1617 C C . LEU B 1 26 ? 2.738 36.594 4.117 1 98 26 LEU B C 1
ATOM 1619 O O . LEU B 1 26 ? 2.244 37.688 4.426 1 98 26 LEU B O 1
ATOM 1623 N N . LYS B 1 27 ? 4.02 36.469 3.861 1 97.38 27 LYS B N 1
ATOM 1624 C CA . LYS B 1 27 ? 4.93 37.625 3.891 1 97.38 27 LYS B CA 1
ATOM 1625 C C . LYS B 1 27 ? 4.559 38.656 2.828 1 97.38 27 LYS B C 1
ATOM 1627 O O . LYS B 1 27 ? 4.637 39.844 3.072 1 97.38 27 LYS B O 1
ATOM 1632 N N . SER B 1 28 ? 4.156 38.094 1.738 1 96.12 28 SER B N 1
ATOM 1633 C CA . SER B 1 28 ? 3.723 39 0.678 1 96.12 28 SER B CA 1
ATOM 1634 C C . SER B 1 28 ? 2.475 39.781 1.089 1 96.12 28 SER B C 1
ATOM 1636 O O . SER B 1 28 ? 2.213 40.875 0.571 1 96.12 28 SER B O 1
ATOM 1638 N N . GLU B 1 29 ? 1.713 39.219 1.98 1 93.88 29 GLU B N 1
ATOM 1639 C CA . GLU B 1 29 ? 0.541 39.906 2.543 1 93.88 29 GLU B CA 1
ATOM 1640 C C . GLU B 1 29 ? 0.917 40.75 3.754 1 93.88 29 GLU B C 1
ATOM 1642 O O . GLU B 1 29 ? 0.057 41.094 4.57 1 93.88 29 GLU B O 1
ATOM 1647 N N . ARG B 1 30 ? 2.201 40.969 3.99 1 93.12 30 ARG B N 1
ATOM 1648 C CA . ARG B 1 30 ? 2.773 41.844 4.992 1 93.12 30 ARG B CA 1
ATOM 1649 C C . ARG B 1 30 ? 2.629 41.281 6.395 1 93.12 30 ARG B C 1
ATOM 1651 O O . ARG B 1 30 ? 2.441 42 7.363 1 93.12 30 ARG B O 1
ATOM 1658 N N . CYS B 1 31 ? 2.605 39.938 6.5 1 94.56 31 CYS B N 1
ATOM 1659 C CA . CYS B 1 31 ? 2.652 39.25 7.789 1 94.56 31 CYS B CA 1
ATOM 1660 C C . CYS B 1 31 ? 4.09 38.906 8.18 1 94.56 31 CYS B C 1
ATOM 1662 O O . CYS B 1 31 ? 4.934 38.688 7.316 1 94.56 31 CYS B O 1
ATOM 1664 N N . ILE B 1 32 ? 4.336 39.062 9.422 1 97.19 32 ILE B N 1
ATOM 1665 C CA . ILE B 1 32 ? 5.582 38.531 9.938 1 97.19 32 ILE B CA 1
ATOM 1666 C C . ILE B 1 32 ? 5.426 37.031 10.172 1 97.19 32 ILE B C 1
ATOM 1668 O O . ILE B 1 32 ? 4.473 36.594 10.82 1 97.19 32 ILE B O 1
ATOM 1672 N N . VAL B 1 33 ? 6.301 36.25 9.602 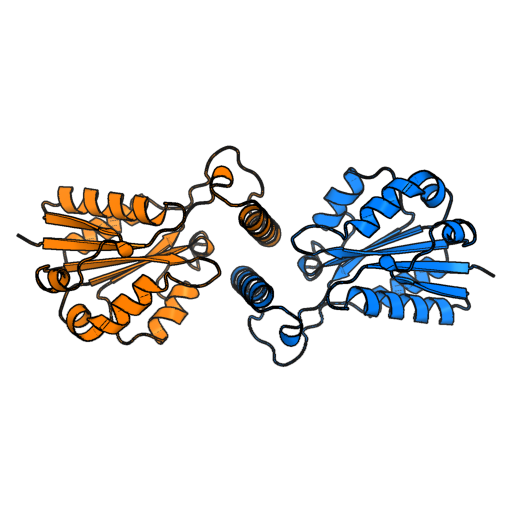1 98.38 33 VAL B N 1
ATOM 1673 C CA . VAL B 1 33 ? 6.113 34.812 9.648 1 98.38 33 VAL B CA 1
ATOM 1674 C C . VAL B 1 33 ? 7.418 34.125 10.07 1 98.38 33 VAL B C 1
ATOM 1676 O O . VAL B 1 33 ? 8.484 34.438 9.555 1 98.38 33 VAL B O 1
ATOM 1679 N N . ASP B 1 34 ? 7.352 33.281 11.016 1 98.44 34 ASP B N 1
ATOM 1680 C CA . ASP B 1 34 ? 8.438 32.375 11.352 1 98.44 34 ASP B CA 1
ATOM 1681 C C . ASP B 1 34 ? 8.094 30.938 10.953 1 98.44 34 ASP B C 1
ATOM 1683 O O . ASP B 1 34 ? 6.977 30.469 11.195 1 98.44 34 ASP B O 1
ATOM 1687 N N . LEU B 1 35 ? 8.977 30.297 10.281 1 98.81 35 LEU B N 1
ATOM 1688 C CA . LEU B 1 35 ? 8.867 28.906 9.867 1 98.81 35 LEU B CA 1
ATOM 1689 C C . LEU B 1 35 ? 9.797 28.031 10.695 1 98.81 35 LEU B C 1
ATOM 1691 O O . LEU B 1 35 ? 11.016 28.219 10.68 1 98.81 35 LEU B O 1
ATOM 1695 N N . VAL B 1 36 ? 9.211 27.062 11.453 1 98.75 36 VAL B N 1
ATOM 1696 C CA . VAL B 1 36 ? 10.023 26.266 12.367 1 98.75 36 VAL B CA 1
ATOM 1697 C C . VAL B 1 36 ? 9.672 24.797 12.234 1 98.75 36 VAL B C 1
ATOM 1699 O O . VAL B 1 36 ? 8.492 24.422 12.242 1 98.75 36 VAL B O 1
ATOM 1702 N N . ARG B 1 37 ? 10.695 23.984 12.07 1 98.75 37 ARG B N 1
ATOM 1703 C CA . ARG B 1 37 ? 10.484 22.531 12.109 1 98.75 37 ARG B CA 1
ATOM 1704 C C . ARG B 1 37 ? 10.188 22.062 13.531 1 98.75 37 ARG B C 1
ATOM 1706 O O . ARG B 1 37 ? 10.758 22.578 14.492 1 98.75 37 ARG B O 1
ATOM 1713 N N . ILE B 1 38 ? 9.398 21.031 13.633 1 98.81 38 ILE B N 1
ATOM 1714 C CA . ILE B 1 38 ? 8.875 20.625 14.93 1 98.81 38 ILE B CA 1
ATOM 1715 C C . ILE B 1 38 ? 10.023 20.203 15.844 1 98.81 38 ILE B C 1
ATOM 1717 O O . ILE B 1 38 ? 9.969 20.422 17.062 1 98.81 38 ILE B O 1
ATOM 1721 N N . ASP B 1 39 ? 11.055 19.594 15.305 1 98.12 39 ASP B N 1
ATOM 1722 C CA . ASP B 1 39 ? 12.148 19.094 16.125 1 98.12 39 ASP B CA 1
ATOM 1723 C C . ASP B 1 39 ? 13.047 20.219 16.609 1 98.12 39 ASP B C 1
ATOM 1725 O O . ASP B 1 39 ? 13.922 20 17.469 1 98.12 39 ASP B O 1
ATOM 1729 N N . GLN B 1 40 ? 12.852 21.422 16.109 1 98.25 40 GLN B N 1
ATOM 1730 C CA . GLN B 1 40 ? 13.641 22.578 16.5 1 98.25 40 GLN B CA 1
ATOM 1731 C C . GLN B 1 40 ? 12.789 23.578 17.281 1 98.25 40 GLN B C 1
ATOM 1733 O O . GLN B 1 40 ? 13.273 24.656 17.656 1 98.25 40 GLN B O 1
ATOM 1738 N N . LEU B 1 41 ? 11.594 23.297 17.516 1 98.19 41 LEU B N 1
ATOM 1739 C CA . LEU B 1 41 ? 10.641 24.203 18.125 1 98.19 41 LEU B CA 1
ATOM 1740 C C . LEU B 1 41 ? 10.922 24.375 19.609 1 98.19 41 LEU B C 1
ATOM 1742 O O . LEU B 1 41 ? 11.102 23.391 20.328 1 98.19 41 LEU B O 1
ATOM 1746 N N . GLN B 1 42 ? 11.039 25.562 20.047 1 96.94 42 GLN B N 1
ATOM 1747 C CA . GLN B 1 42 ? 10.914 25.891 21.453 1 96.94 42 GLN B CA 1
ATOM 1748 C C . GLN B 1 42 ? 9.469 26.25 21.812 1 96.94 42 GLN B C 1
ATOM 1750 O O . GLN B 1 42 ? 9.008 27.359 21.547 1 96.94 42 GLN B O 1
ATOM 1755 N N . GLU B 1 43 ? 8.797 25.297 22.391 1 95.31 43 GLU B N 1
ATOM 1756 C CA . GLU B 1 43 ? 7.348 25.391 22.578 1 95.31 43 GLU B CA 1
ATOM 1757 C C . GLU B 1 43 ? 6.969 26.625 23.375 1 95.31 43 GLU B C 1
ATOM 1759 O O . GLU B 1 43 ? 5.875 27.172 23.219 1 95.31 43 GLU B O 1
ATOM 1764 N N . SER B 1 44 ? 7.879 27.078 24.219 1 94.31 44 SER B N 1
ATOM 1765 C CA . SER B 1 44 ? 7.605 28.234 25.062 1 94.31 44 SER B CA 1
ATOM 1766 C C . SER B 1 44 ? 7.391 29.484 24.234 1 94.31 44 SER B C 1
ATOM 1768 O O . SER B 1 44 ? 6.773 30.453 24.703 1 94.31 44 SER B O 1
ATOM 1770 N N . GLN B 1 45 ? 7.809 29.516 23.031 1 96.06 45 GLN B N 1
ATOM 1771 C CA . GLN B 1 45 ? 7.734 30.719 22.219 1 96.06 45 GLN B CA 1
ATOM 1772 C C . GLN B 1 45 ? 6.398 30.812 21.484 1 96.06 45 GLN B C 1
ATOM 1774 O O . GLN B 1 45 ? 6.047 31.859 20.953 1 96.06 45 GLN B O 1
ATOM 1779 N N . VAL B 1 46 ? 5.684 29.781 21.438 1 97.56 46 VAL B N 1
ATOM 1780 C CA . VAL B 1 46 ? 4.5 29.688 20.594 1 97.56 46 VAL B CA 1
ATOM 1781 C C . VAL B 1 46 ? 3.445 30.688 21.062 1 97.56 46 VAL B C 1
ATOM 1783 O O . VAL B 1 46 ? 2.707 31.25 20.266 1 97.56 46 VAL B O 1
ATOM 1786 N N . ALA B 1 47 ? 3.406 30.906 22.391 1 96.25 47 ALA B N 1
ATOM 1787 C CA . ALA B 1 47 ? 2.406 31.781 22.984 1 96.25 47 ALA B CA 1
ATOM 1788 C C . ALA B 1 47 ? 2.584 33.219 22.484 1 96.25 47 ALA B C 1
ATOM 1790 O O . ALA B 1 47 ? 1.653 34.031 22.547 1 96.25 47 ALA B O 1
ATOM 1791 N N . HIS B 1 48 ? 3.732 33.562 21.953 1 96.44 48 HIS B N 1
ATOM 1792 C CA . HIS B 1 48 ? 4.051 34.938 21.562 1 96.44 48 HIS B CA 1
ATOM 1793 C C . HIS B 1 48 ? 3.492 35.25 20.172 1 96.44 48 HIS B C 1
ATOM 1795 O O . HIS B 1 48 ? 3.521 36.406 19.734 1 96.44 48 HIS B O 1
ATOM 1801 N N . TYR B 1 49 ? 2.988 34.312 19.484 1 97.81 49 TYR B N 1
ATOM 1802 C CA . TYR B 1 49 ? 2.48 34.531 18.125 1 97.81 49 TYR B CA 1
ATOM 1803 C C . TYR B 1 49 ? 0.972 34.75 18.141 1 97.81 49 TYR B C 1
ATOM 1805 O O . TYR B 1 49 ? 0.271 34.219 19.016 1 97.81 49 TYR B O 1
ATOM 1813 N N . ASP B 1 50 ? 0.479 35.5 17.234 1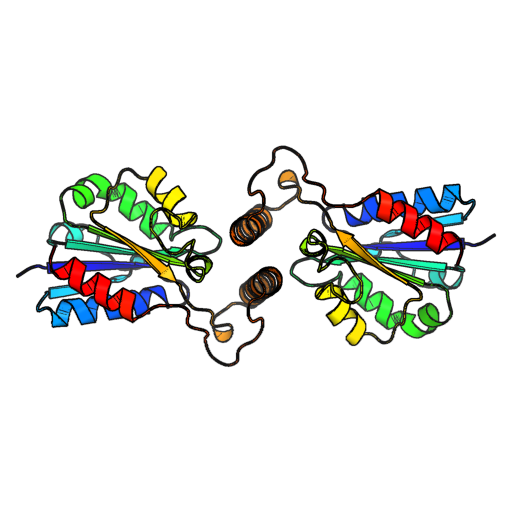 97.19 50 ASP B N 1
ATOM 1814 C CA . ASP B 1 50 ? -0.946 35.781 17.109 1 97.19 50 ASP B CA 1
ATOM 1815 C C . ASP B 1 50 ? -1.683 34.656 16.422 1 97.19 50 ASP B C 1
ATOM 1817 O O . ASP B 1 50 ? -2.799 34.312 16.812 1 97.19 50 ASP B O 1
ATOM 1821 N N . LYS B 1 51 ? -1.085 34.125 15.352 1 98.25 51 LYS B N 1
ATOM 1822 C CA . LYS B 1 51 ? -1.657 33 14.578 1 98.25 51 LYS B CA 1
ATOM 1823 C C . LYS B 1 51 ? -0.677 31.844 14.469 1 98.25 51 LYS B C 1
ATOM 1825 O O . LYS B 1 51 ? 0.539 32.062 14.508 1 98.25 51 LYS B O 1
ATOM 1830 N N . ILE B 1 52 ? -1.242 30.641 14.359 1 98.75 52 ILE B N 1
ATOM 1831 C CA . ILE B 1 52 ? -0.41 29.438 14.352 1 98.75 52 ILE B CA 1
ATOM 1832 C C . ILE B 1 52 ? -0.884 28.5 13.25 1 98.75 52 ILE B C 1
ATOM 1834 O O . ILE B 1 52 ? -2.078 28.203 13.141 1 98.75 52 ILE B O 1
ATOM 1838 N N . ILE B 1 53 ? 0.006 28.047 12.391 1 98.88 53 ILE B N 1
ATOM 1839 C CA . ILE B 1 53 ? -0.241 26.984 11.43 1 98.88 53 ILE B CA 1
ATOM 1840 C C . ILE B 1 53 ? 0.586 25.75 11.805 1 98.88 53 ILE B C 1
ATOM 1842 O O . ILE B 1 53 ? 1.791 25.859 12.047 1 98.88 53 ILE B O 1
ATOM 1846 N N . VAL B 1 54 ? -0.054 24.672 11.93 1 98.88 54 VAL B N 1
ATOM 1847 C CA . VAL B 1 54 ? 0.602 23.391 12.172 1 98.88 54 VAL B CA 1
ATOM 1848 C C . VAL B 1 54 ? 0.459 22.484 10.945 1 98.88 54 VAL B C 1
ATOM 1850 O O . VAL B 1 54 ? -0.657 22.203 10.508 1 98.88 54 VAL B O 1
ATOM 1853 N N . ALA B 1 55 ? 1.595 22.078 10.391 1 98.94 55 ALA B N 1
ATOM 1854 C CA . ALA B 1 55 ? 1.598 21.297 9.148 1 98.94 55 ALA B CA 1
ATOM 1855 C C . ALA B 1 55 ? 2.293 19.953 9.352 1 98.94 55 ALA B C 1
ATOM 1857 O O . ALA B 1 55 ? 3.396 19.891 9.898 1 98.94 55 ALA B O 1
ATOM 1858 N N . SER B 1 56 ? 1.621 18.906 8.93 1 98.69 56 SER B N 1
ATOM 1859 C CA . SER B 1 56 ? 2.166 17.562 9.109 1 98.69 56 SER B CA 1
ATOM 1860 C C . SER B 1 56 ? 1.874 16.672 7.906 1 98.69 56 SER B C 1
ATOM 1862 O O . SER B 1 56 ? 0.785 16.75 7.332 1 98.69 56 SER B O 1
ATOM 1864 N N . SER B 1 57 ? 2.842 15.859 7.559 1 97.81 57 SER B N 1
ATOM 1865 C CA . SER B 1 57 ? 2.645 14.852 6.52 1 97.81 57 SER B CA 1
ATOM 1866 C C . SER B 1 57 ? 2.148 13.539 7.113 1 97.81 57 SER B C 1
ATOM 1868 O O . SER B 1 57 ? 2.309 13.289 8.312 1 97.81 57 SER B O 1
ATOM 1870 N N . ILE B 1 58 ? 1.494 12.781 6.266 1 95.88 58 ILE B N 1
ATOM 1871 C CA . ILE B 1 58 ? 1.117 11.414 6.609 1 95.88 58 ILE B CA 1
ATOM 1872 C C . ILE B 1 58 ? 2.166 10.438 6.078 1 95.88 58 ILE B C 1
ATOM 1874 O O . ILE B 1 58 ? 2.531 10.492 4.902 1 95.88 58 ILE B O 1
ATOM 1878 N N . ARG B 1 59 ? 2.676 9.594 6.988 1 91.75 59 ARG B N 1
ATOM 1879 C CA . ARG B 1 59 ? 3.508 8.453 6.625 1 91.75 59 ARG B CA 1
ATOM 1880 C C . ARG B 1 59 ? 3.004 7.172 7.281 1 91.75 59 ARG B C 1
ATOM 1882 O O . ARG B 1 59 ? 2.791 7.137 8.492 1 91.75 59 ARG B O 1
ATOM 1889 N N . TYR B 1 60 ? 2.803 6.223 6.457 1 89.69 60 TYR B N 1
ATOM 1890 C CA . TYR B 1 60 ? 2.305 4.922 6.891 1 89.69 60 TYR B CA 1
ATOM 1891 C C . TYR B 1 60 ? 0.997 5.07 7.66 1 89.69 60 TYR B C 1
ATOM 1893 O O . TYR B 1 60 ? 0.797 4.418 8.688 1 89.69 60 TYR B O 1
ATOM 1901 N N . GLY B 1 61 ? 0.198 6.09 7.23 1 90.12 61 GLY B N 1
ATOM 1902 C CA . GLY B 1 61 ? -1.178 6.195 7.691 1 90.12 61 GLY B CA 1
ATOM 1903 C C . GLY B 1 61 ? -1.337 7.113 8.891 1 90.12 61 GLY B C 1
ATOM 1904 O O . GLY B 1 61 ? -2.445 7.289 9.398 1 90.12 61 GLY B O 1
ATOM 1905 N N . LYS B 1 62 ? -0.255 7.727 9.281 1 92.06 62 LYS B N 1
ATOM 1906 C CA . LYS B 1 62 ? -0.362 8.555 10.477 1 92.06 62 LYS B CA 1
ATOM 1907 C C . LYS B 1 62 ? 0.376 9.883 10.297 1 92.06 62 LYS B C 1
ATOM 1909 O O . LYS B 1 62 ? 1.404 9.938 9.617 1 92.06 62 LYS B O 1
ATOM 1914 N N . HIS B 1 63 ? -0.167 10.898 10.969 1 96.94 63 HIS B N 1
ATOM 1915 C CA . HIS B 1 63 ? 0.578 12.148 11.07 1 96.94 63 HIS B CA 1
ATOM 1916 C C . HIS B 1 63 ? 1.79 11.992 11.984 1 96.94 63 HIS B C 1
ATOM 1918 O O . HIS B 1 63 ? 1.896 11.008 12.719 1 96.94 63 HIS B O 1
ATOM 1924 N N . ASN B 1 64 ? 2.658 12.953 11.875 1 97.75 64 ASN B N 1
ATOM 1925 C CA . ASN B 1 64 ? 3.9 12.938 12.641 1 97.75 64 ASN B CA 1
ATOM 1926 C C . ASN B 1 64 ? 3.633 12.945 14.141 1 97.75 64 ASN B C 1
ATOM 1928 O O . ASN B 1 64 ? 2.852 13.758 14.633 1 97.75 64 ASN B O 1
ATOM 1932 N N . LYS B 1 65 ? 4.293 12.016 14.844 1 96.69 65 LYS B N 1
ATOM 1933 C CA . LYS B 1 65 ? 4.051 11.836 16.281 1 96.69 65 LYS B CA 1
ATOM 1934 C C . LYS B 1 65 ? 4.383 13.109 17.047 1 96.69 65 LYS B C 1
ATOM 1936 O O . LYS B 1 65 ? 3.684 13.461 18 1 96.69 65 LYS B O 1
ATOM 1941 N N . GLN B 1 66 ? 5.48 13.781 16.734 1 98.25 66 GLN B N 1
ATOM 1942 C CA . GLN B 1 66 ? 5.867 14.992 17.438 1 98.25 66 GLN B CA 1
ATOM 1943 C C . GLN B 1 66 ? 4.816 16.094 17.266 1 98.25 66 GLN B C 1
ATOM 1945 O O . GLN B 1 66 ? 4.574 16.875 18.188 1 98.25 66 GLN B O 1
ATOM 1950 N N . ILE B 1 67 ? 4.23 16.172 16.078 1 98.44 67 ILE B N 1
ATOM 1951 C CA . ILE B 1 67 ? 3.162 17.125 15.836 1 98.44 67 ILE B CA 1
ATOM 1952 C C . ILE B 1 67 ? 1.957 16.797 16.703 1 98.44 67 ILE B C 1
ATOM 1954 O O . ILE B 1 67 ? 1.39 17.688 17.359 1 98.44 67 ILE B O 1
ATOM 1958 N N . ILE B 1 68 ? 1.574 15.539 16.75 1 97.62 68 ILE B N 1
ATOM 1959 C CA . ILE B 1 68 ? 0.427 15.117 17.547 1 97.62 68 ILE B CA 1
ATOM 1960 C C . ILE B 1 68 ? 0.668 15.438 19.016 1 97.62 68 ILE B C 1
ATOM 1962 O O . ILE B 1 68 ? -0.207 15.984 19.688 1 97.62 68 ILE B O 1
ATOM 1966 N N . ASP B 1 69 ? 1.841 15.078 19.531 1 97.94 69 ASP B N 1
ATOM 1967 C CA . ASP B 1 69 ? 2.189 15.359 20.922 1 97.94 69 ASP B CA 1
ATOM 1968 C C . ASP B 1 69 ? 2.121 16.859 21.219 1 97.94 69 ASP B C 1
ATOM 1970 O O . ASP B 1 69 ? 1.6 17.266 22.25 1 97.94 69 ASP B O 1
ATOM 1974 N N . PHE B 1 70 ? 2.715 17.625 20.344 1 98.56 70 PHE B N 1
ATOM 1975 C CA . PHE B 1 70 ? 2.684 19.078 20.484 1 98.56 70 PHE B CA 1
ATOM 1976 C C . PHE B 1 70 ? 1.249 19.578 20.609 1 98.56 70 PHE B C 1
ATOM 1978 O O . PHE B 1 70 ? 0.94 20.391 21.484 1 98.56 70 PHE B O 1
ATOM 1985 N N . ILE B 1 71 ? 0.372 19.125 19.672 1 98.19 71 ILE B N 1
ATOM 1986 C CA . ILE B 1 71 ? -1.026 19.547 19.656 1 98.19 71 ILE B CA 1
ATOM 1987 C C . ILE B 1 71 ? -1.676 19.203 21 1 98.19 71 ILE B C 1
ATOM 1989 O O . ILE B 1 71 ? -2.324 20.047 21.609 1 98.19 71 ILE B O 1
ATOM 1993 N N . ASN B 1 72 ? -1.449 17.984 21.422 1 97.56 72 ASN B N 1
ATOM 1994 C CA . ASN B 1 72 ? -2.062 17.531 22.672 1 97.56 72 ASN B CA 1
ATOM 1995 C C . ASN B 1 72 ? -1.584 18.344 23.859 1 97.56 72 ASN B C 1
ATOM 1997 O O . ASN B 1 72 ? -2.377 18.688 24.734 1 97.56 72 ASN B O 1
ATOM 2001 N N . ARG B 1 73 ? -0.363 18.703 23.875 1 97.62 73 ARG B N 1
ATOM 2002 C CA . ARG B 1 73 ? 0.224 19.438 25 1 97.62 73 ARG B CA 1
ATOM 2003 C C . ARG B 1 73 ? -0.21 20.906 24.984 1 97.62 73 ARG B C 1
ATOM 2005 O O . ARG B 1 73 ? -0.229 21.547 26.031 1 97.62 73 ARG B O 1
ATOM 2012 N N . ASN B 1 74 ? -0.571 21.406 23.844 1 98.19 74 ASN B N 1
ATOM 2013 C CA . ASN B 1 74 ? -0.783 22.844 23.734 1 98.19 74 ASN B CA 1
ATOM 2014 C C . ASN B 1 74 ? -2.215 23.172 23.328 1 98.19 74 ASN B C 1
ATOM 2016 O O . ASN B 1 74 ? -2.488 24.266 22.828 1 98.19 74 ASN B O 1
ATOM 2020 N N . THR B 1 75 ? -3.094 22.234 23.516 1 97.88 75 THR B N 1
ATOM 2021 C CA . THR B 1 75 ? -4.48 22.359 23.078 1 97.88 75 THR B CA 1
ATOM 2022 C C . THR B 1 75 ? -5.117 23.625 23.641 1 97.88 75 THR B C 1
ATOM 2024 O O . THR B 1 75 ? -5.723 24.406 22.891 1 97.88 75 THR B O 1
ATOM 2027 N N . PRO B 1 76 ? -5.027 23.938 24.938 1 97.56 76 PRO B N 1
ATOM 2028 C CA . PRO B 1 76 ? -5.652 25.156 25.453 1 97.56 76 PRO B CA 1
ATOM 2029 C C . PRO B 1 76 ? -5.152 26.422 24.75 1 97.56 76 PRO B C 1
ATOM 2031 O O . PRO B 1 76 ? -5.953 27.281 24.375 1 97.56 76 PRO B O 1
ATOM 2034 N N . LEU B 1 77 ? -3.896 26.5 24.562 1 98 77 LEU B N 1
ATOM 2035 C CA . LEU B 1 77 ? -3.309 27.656 23.891 1 98 77 LEU B CA 1
ATOM 2036 C C . LEU B 1 77 ? -3.785 27.75 22.438 1 98 77 LEU B C 1
ATOM 2038 O O . LEU B 1 77 ? -4.176 28.812 21.969 1 98 77 LEU B O 1
ATOM 2042 N N . LEU B 1 78 ? -3.756 26.641 21.703 1 98.38 78 LEU B N 1
ATOM 2043 C CA . LEU B 1 78 ? -4.133 26.594 20.297 1 98.38 78 LEU B CA 1
ATOM 2044 C C . LEU B 1 78 ? -5.586 27.016 20.094 1 98.38 78 LEU B C 1
ATOM 2046 O O . LEU B 1 78 ? -5.926 27.641 19.094 1 98.38 78 LEU B O 1
ATOM 2050 N N . ASN B 1 79 ? -6.41 26.75 21.047 1 97.94 79 ASN B N 1
ATOM 2051 C CA . ASN B 1 79 ? -7.832 27.031 20.922 1 97.94 79 ASN B CA 1
ATOM 2052 C C . ASN B 1 79 ? -8.133 28.5 21.219 1 97.94 79 ASN B C 1
ATOM 2054 O O . ASN B 1 79 ? -9.25 28.969 20.984 1 97.94 79 ASN B O 1
ATOM 2058 N N . THR B 1 80 ? -7.207 29.25 21.719 1 97.12 80 THR B N 1
ATOM 2059 C CA . THR B 1 80 ? -7.418 30.656 22.031 1 97.12 80 THR B CA 1
ATOM 2060 C C . THR B 1 80 ? -7.012 31.531 20.859 1 97.12 80 THR B C 1
ATOM 2062 O O . THR B 1 80 ? -7.277 32.75 20.859 1 97.12 80 THR B O 1
ATOM 2065 N N . LYS B 1 81 ? -6.402 30.938 19.859 1 97.19 81 LYS B N 1
ATOM 2066 C CA . LYS B 1 81 ? -5.84 31.703 18.75 1 97.19 81 LYS B CA 1
ATOM 2067 C C . LYS B 1 81 ? -6.461 31.281 17.422 1 97.19 81 LYS B C 1
ATOM 2069 O O . LYS B 1 81 ? -7.184 30.281 17.359 1 97.19 81 LYS B O 1
ATOM 2074 N N . LYS B 1 82 ? -6.27 32.156 16.375 1 98 82 LYS B N 1
ATOM 2075 C CA . LYS B 1 82 ? -6.539 31.688 15.008 1 98 82 LYS B CA 1
ATOM 2076 C C . LYS B 1 82 ? -5.488 30.688 14.547 1 98 82 LYS B C 1
ATOM 2078 O O . LYS B 1 82 ? -4.301 31 14.492 1 98 8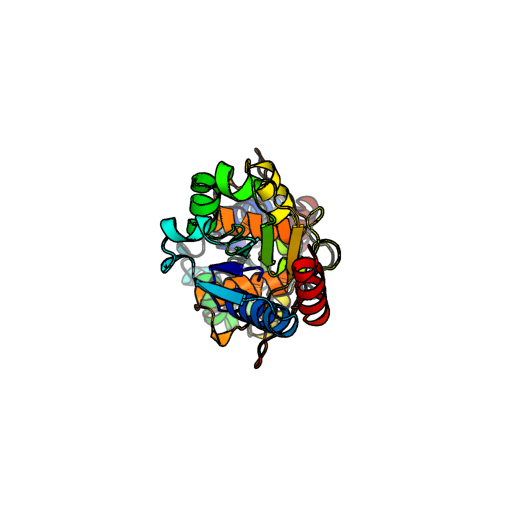2 LYS B O 1
ATOM 2083 N N . THR B 1 83 ? -5.949 29.484 14.297 1 98.62 83 THR B N 1
ATOM 2084 C CA . THR B 1 83 ? -5.004 28.422 13.969 1 98.62 83 THR B CA 1
ATOM 2085 C C . THR B 1 83 ? -5.457 27.656 12.734 1 98.62 83 THR B C 1
ATOM 2087 O O . THR B 1 83 ? -6.637 27.688 12.375 1 98.62 83 THR B O 1
ATOM 2090 N N . ALA B 1 84 ? -4.488 27.031 12.078 1 98.81 84 ALA B N 1
ATOM 2091 C CA . ALA B 1 84 ? -4.773 26.141 10.961 1 98.81 84 ALA B CA 1
ATOM 2092 C C . ALA B 1 84 ? -4.031 24.812 11.109 1 98.81 84 ALA B C 1
ATOM 2094 O O . ALA B 1 84 ? -2.9 24.781 11.602 1 98.81 84 ALA B O 1
ATOM 2095 N N . PHE B 1 85 ? -4.68 23.797 10.742 1 98.81 85 PHE B N 1
ATOM 2096 C CA . PHE B 1 85 ? -4.031 22.5 10.539 1 98.81 85 PHE B CA 1
ATOM 2097 C C . PHE B 1 85 ? -3.891 22.188 9.047 1 98.81 85 PHE B C 1
ATOM 2099 O O . PHE B 1 85 ? -4.867 22.266 8.305 1 98.81 85 PHE B O 1
ATOM 2106 N N . VAL B 1 86 ? -2.684 21.922 8.633 1 98.88 86 VAL B N 1
ATOM 2107 C CA . VAL B 1 86 ? -2.4 21.562 7.25 1 98.88 86 VAL B CA 1
ATOM 2108 C C . VAL B 1 86 ? -1.915 20.109 7.184 1 98.88 86 VAL B C 1
ATOM 2110 O O . VAL B 1 86 ? -0.848 19.781 7.707 1 98.88 86 VAL B O 1
ATOM 2113 N N . SER B 1 87 ? -2.682 19.281 6.594 1 98.81 87 SER B N 1
ATOM 2114 C CA . SER B 1 87 ? -2.332 17.875 6.414 1 98.81 87 SER B CA 1
ATOM 2115 C C . SER B 1 87 ? -1.869 17.594 4.984 1 98.81 87 SER B C 1
ATOM 2117 O O . SER B 1 87 ? -2.549 17.969 4.023 1 98.81 87 SER B O 1
ATOM 2119 N N . VAL B 1 88 ? -0.698 16.953 4.863 1 98.62 88 VAL B N 1
ATOM 2120 C CA . VAL B 1 88 ? -0.138 16.641 3.553 1 98.62 88 VAL B CA 1
ATOM 2121 C C . VAL B 1 88 ? -0.091 15.133 3.359 1 98.62 88 VAL B C 1
ATOM 2123 O O . VAL B 1 88 ? 0.511 14.414 4.16 1 98.62 88 VAL B O 1
ATOM 2126 N N . ASN B 1 89 ? -0.714 14.648 2.332 1 96.56 89 ASN B N 1
ATOM 2127 C CA . ASN B 1 89 ? -0.7 13.211 2.08 1 96.56 89 ASN B CA 1
ATOM 2128 C C . ASN B 1 89 ? -1.026 12.898 0.624 1 96.56 89 ASN B C 1
ATOM 2130 O O . ASN B 1 89 ? -1.632 13.711 -0.074 1 96.56 89 ASN B O 1
ATOM 2134 N N . LEU B 1 90 ? -0.635 11.75 0.193 1 93.5 90 LEU B N 1
ATOM 2135 C CA . LEU B 1 90 ? -0.786 11.359 -1.204 1 93.5 90 LEU B CA 1
ATOM 2136 C C . LEU B 1 90 ? -2.242 11.031 -1.523 1 93.5 90 LEU B C 1
ATOM 2138 O O . LEU B 1 90 ? -2.676 11.172 -2.67 1 93.5 90 LEU B O 1
ATOM 2142 N N . VAL B 1 91 ? -3.055 10.547 -0.525 1 91.81 91 VAL B N 1
ATOM 2143 C CA . VAL B 1 91 ? -4.453 10.188 -0.739 1 91.81 91 VAL B CA 1
ATOM 2144 C C . VAL B 1 91 ? -5.238 11.422 -1.188 1 91.81 91 VAL B C 1
ATOM 2146 O O . VAL B 1 91 ? -6.203 11.305 -1.951 1 91.81 91 VAL B O 1
ATOM 2149 N N . ALA B 1 92 ? -4.773 12.586 -0.867 1 95.56 92 ALA B N 1
ATOM 2150 C CA . ALA B 1 92 ? -5.422 13.852 -1.205 1 95.56 92 ALA B CA 1
ATOM 2151 C C . ALA B 1 92 ? -5.262 14.172 -2.688 1 95.56 92 ALA B C 1
ATOM 2153 O O . ALA B 1 92 ? -5.809 15.156 -3.18 1 95.56 92 ALA B O 1
ATOM 2154 N N . ARG B 1 93 ? -4.508 13.336 -3.42 1 93.31 93 ARG B N 1
ATOM 2155 C CA . ARG B 1 93 ? -4.438 13.508 -4.867 1 93.31 93 ARG B CA 1
ATOM 2156 C C . ARG B 1 93 ? -5.797 13.273 -5.516 1 93.31 93 ARG B C 1
ATOM 2158 O O . ARG B 1 93 ? -6.035 13.703 -6.645 1 93.31 93 ARG B O 1
ATOM 2165 N N . LYS B 1 94 ? -6.582 12.484 -4.848 1 89.69 94 LYS B N 1
ATOM 2166 C CA . LYS B 1 94 ? -7.977 12.312 -5.254 1 89.69 94 LYS B CA 1
ATOM 2167 C C . LYS B 1 94 ? -8.844 13.453 -4.723 1 89.69 94 LYS B C 1
ATOM 2169 O O . LYS B 1 94 ? -8.945 13.648 -3.512 1 89.69 94 LYS B O 1
ATOM 2174 N N . VAL B 1 95 ? -9.516 14.094 -5.617 1 91.75 95 VAL B N 1
ATOM 2175 C CA . VAL B 1 95 ? -10.266 15.297 -5.285 1 91.75 95 VAL B CA 1
ATOM 2176 C C . VAL B 1 95 ? -11.297 14.984 -4.195 1 91.75 95 VAL B C 1
ATOM 2178 O O . VAL B 1 95 ? -11.523 15.797 -3.299 1 91.75 95 VAL B O 1
ATOM 2181 N N . GLU B 1 96 ? -11.828 13.797 -4.246 1 92.88 96 GLU B N 1
ATOM 2182 C CA . GLU B 1 96 ? -12.891 13.43 -3.316 1 92.88 96 GLU B CA 1
ATOM 2183 C C . GLU B 1 96 ? -12.336 13.125 -1.929 1 92.88 96 GLU B C 1
ATOM 2185 O O . GLU B 1 96 ? -13.094 12.867 -0.99 1 92.88 96 GLU B O 1
ATOM 2190 N N . LYS B 1 97 ? -11.047 13.188 -1.788 1 93.56 97 LYS B N 1
ATOM 2191 C CA . LYS B 1 97 ? -10.414 12.914 -0.504 1 93.56 97 LYS B CA 1
ATOM 2192 C C . LYS B 1 97 ? -9.477 14.055 -0.1 1 93.56 97 LYS B C 1
ATOM 2194 O O . LYS B 1 97 ? -8.547 13.852 0.68 1 93.56 97 LYS B O 1
ATOM 2199 N N . SER B 1 98 ? -9.695 15.219 -0.652 1 96.19 98 SER B N 1
ATOM 2200 C CA . SER B 1 98 ? -8.727 16.297 -0.487 1 96.19 98 SER B CA 1
ATOM 2201 C C . SER B 1 98 ? -9.289 17.406 0.398 1 96.19 98 SER B C 1
ATOM 2203 O O . SER B 1 98 ? -8.859 18.562 0.299 1 96.19 98 SER B O 1
ATOM 2205 N N . SER B 1 99 ? -10.258 17.141 1.235 1 96.81 99 SER B N 1
ATOM 2206 C CA . SER B 1 99 ? -10.828 18.141 2.133 1 96.81 99 SER B CA 1
ATOM 2207 C C . SER B 1 99 ? -10.828 17.641 3.576 1 96.81 99 SER B C 1
ATOM 2209 O O . SER B 1 99 ? -10.625 16.453 3.838 1 96.81 99 SER B O 1
ATOM 2211 N N . ALA B 1 100 ? -11.117 18.531 4.512 1 95.94 100 ALA B N 1
ATOM 2212 C CA . ALA B 1 100 ? -11.133 18.266 5.945 1 95.94 100 ALA B CA 1
ATOM 2213 C C . ALA B 1 100 ? -12.203 17.234 6.301 1 95.94 100 ALA B C 1
ATOM 2215 O O . ALA B 1 100 ? -12.047 16.469 7.258 1 95.94 100 ALA B O 1
ATOM 2216 N N . THR B 1 101 ? -13.242 17.172 5.48 1 96.38 101 THR B N 1
ATOM 2217 C CA . THR B 1 101 ? -14.367 16.312 5.84 1 96.38 101 THR B CA 1
ATOM 2218 C C . THR B 1 101 ? -14.328 15 5.059 1 96.38 101 THR B C 1
ATOM 2220 O O . THR B 1 101 ? -15.07 14.07 5.355 1 96.38 101 THR B O 1
ATOM 2223 N N . THR B 1 102 ? -13.391 14.922 4.105 1 95.38 102 THR B N 1
ATOM 2224 C CA . THR B 1 102 ? -13.422 13.734 3.27 1 95.38 102 THR B CA 1
ATOM 2225 C C . THR B 1 102 ? -12.094 12.977 3.359 1 95.38 102 THR B C 1
ATOM 2227 O O . THR B 1 102 ? -12.023 11.789 3.023 1 95.38 102 THR B O 1
ATOM 2230 N N . ASN B 1 103 ? -11.023 13.68 3.703 1 95.81 103 ASN B N 1
ATOM 2231 C CA . ASN B 1 103 ? -9.742 12.992 3.842 1 95.81 103 ASN B CA 1
ATOM 2232 C C . ASN B 1 103 ? -9.75 12.039 5.031 1 95.81 103 ASN B C 1
ATOM 2234 O O . ASN B 1 103 ? -9.992 12.453 6.168 1 95.81 103 ASN B O 1
ATOM 2238 N N . PRO B 1 104 ? -9.469 10.828 4.766 1 92.56 104 PRO B N 1
ATOM 2239 C CA . PRO B 1 104 ? -9.672 9.852 5.836 1 92.56 104 PRO B CA 1
ATOM 2240 C C . PRO B 1 104 ? -8.727 10.055 7.012 1 92.56 104 PRO B C 1
ATOM 2242 O O . PRO B 1 104 ? -9.102 9.82 8.164 1 92.56 104 PRO B O 1
ATOM 2245 N N . TYR B 1 105 ? -7.539 10.5 6.75 1 94.12 105 TYR B N 1
ATOM 2246 C CA . TYR B 1 105 ? -6.578 10.727 7.82 1 94.12 105 TYR B CA 1
ATOM 2247 C C . TYR B 1 105 ? -6.988 11.914 8.688 1 94.12 105 TYR B C 1
ATOM 2249 O O . TYR B 1 105 ? -6.891 11.852 9.914 1 94.12 105 TYR B O 1
ATOM 2257 N N . VAL B 1 106 ? -7.449 12.898 8.055 1 96.62 106 VAL B N 1
ATOM 2258 C CA . VAL B 1 106 ? -7.824 14.125 8.75 1 96.62 106 VAL B CA 1
ATOM 2259 C C . VAL B 1 106 ? -9.117 13.898 9.531 1 96.62 106 VAL B C 1
ATOM 2261 O O . VAL B 1 106 ? -9.227 14.281 10.695 1 96.62 106 VAL B O 1
ATOM 2264 N N . VAL B 1 107 ? -10.109 13.25 8.875 1 95 107 VAL B N 1
ATOM 2265 C CA . VAL B 1 107 ? -11.375 12.961 9.539 1 95 107 VAL B CA 1
ATOM 2266 C C . VAL B 1 107 ? -11.117 12.172 10.82 1 95 107 VAL B C 1
ATOM 2268 O O . VAL B 1 107 ? -11.617 12.531 11.891 1 95 107 VAL B O 1
ATOM 2271 N N . LYS B 1 108 ? -10.312 11.156 10.68 1 92.19 108 LYS B N 1
ATOM 2272 C CA . LYS B 1 108 ? -9.992 10.32 11.836 1 92.19 108 LYS B CA 1
ATOM 2273 C C . LYS B 1 108 ? -9.234 11.102 12.898 1 92.19 108 LYS B C 1
ATOM 2275 O O . LYS B 1 108 ? -9.516 10.977 14.094 1 92.19 108 LYS B O 1
ATOM 2280 N N . PHE B 1 109 ? -8.328 11.867 12.461 1 94.06 109 PHE B N 1
ATOM 2281 C CA . PHE B 1 109 ? -7.453 12.633 13.336 1 94.06 109 PHE B CA 1
ATOM 2282 C C . PHE B 1 109 ? -8.25 13.664 14.125 1 94.06 109 PHE B C 1
ATOM 2284 O O . PHE B 1 109 ? -8.109 13.766 15.344 1 94.06 109 PHE B O 1
ATOM 2291 N N . ILE B 1 110 ? -9.109 14.406 13.477 1 93.38 110 ILE B N 1
ATOM 2292 C CA . ILE B 1 110 ? -9.82 15.523 14.086 1 93.38 110 ILE B CA 1
ATOM 2293 C C . ILE B 1 110 ? -10.836 15 15.094 1 93.38 110 ILE B C 1
ATOM 2295 O O . ILE B 1 110 ? -11.125 15.664 16.094 1 93.38 110 ILE B O 1
ATOM 2299 N N . ARG B 1 111 ? -11.273 13.852 14.914 1 93.5 111 ARG B N 1
ATOM 2300 C CA . ARG B 1 111 ? -12.219 13.242 15.844 1 93.5 111 ARG B CA 1
ATOM 2301 C C . ARG B 1 111 ? -11.531 12.875 17.156 1 93.5 111 ARG B C 1
ATOM 2303 O O . ARG B 1 111 ? -12.188 12.766 18.188 1 93.5 111 ARG B O 1
ATOM 2310 N N . LYS B 1 112 ? -10.281 12.758 17.172 1 93.94 112 LYS B N 1
ATOM 2311 C CA . LYS B 1 112 ? -9.547 12.211 18.312 1 93.94 112 LYS B CA 1
ATOM 2312 C C . LYS B 1 112 ? -8.922 13.328 19.141 1 93.94 112 LYS B C 1
ATOM 2314 O O . LYS B 1 112 ? -8.477 13.102 20.266 1 93.94 112 LYS B O 1
ATOM 2319 N N . ILE B 1 113 ? -8.805 14.438 18.578 1 94.94 113 ILE B N 1
ATOM 2320 C CA . ILE B 1 113 ? -8.07 15.477 19.297 1 94.94 113 ILE B CA 1
ATOM 2321 C C . ILE B 1 113 ? -9.055 16.516 19.844 1 94.94 113 ILE B C 1
ATOM 2323 O O . ILE B 1 113 ? -10.164 16.656 19.328 1 94.94 113 ILE B O 1
ATOM 2327 N N . ALA B 1 114 ? -8.648 17.281 20.891 1 96.75 114 ALA B N 1
ATOM 2328 C CA . ALA B 1 114 ? -9.477 18.297 21.516 1 96.75 114 ALA B CA 1
ATOM 2329 C C . ALA B 1 114 ? -9.289 19.656 20.844 1 96.75 114 ALA B C 1
ATOM 2331 O O . ALA B 1 114 ? -10.125 20.547 21 1 96.75 114 ALA B O 1
ATOM 2332 N N . TRP B 1 115 ? -8.18 19.828 20.156 1 97.69 115 TRP B N 1
ATOM 2333 C CA . TRP B 1 115 ? -7.895 21.047 19.406 1 97.69 115 TRP B CA 1
ATOM 2334 C C . TRP B 1 115 ? -8.914 21.25 18.297 1 97.69 115 TRP B C 1
ATOM 2336 O O . TRP B 1 115 ? -9.227 20.312 17.562 1 97.69 115 TRP B O 1
ATOM 2346 N N . LYS B 1 116 ? -9.438 22.5 18.219 1 97 116 LYS B N 1
ATOM 2347 C CA . LYS B 1 116 ? -10.344 22.891 17.141 1 97 116 LYS B CA 1
ATOM 2348 C C . LYS B 1 116 ? -9.734 23.984 16.281 1 97 116 LYS B C 1
ATOM 2350 O O . LYS B 1 116 ? -10.016 25.172 16.484 1 97 116 LYS B O 1
ATOM 2355 N N . PRO B 1 117 ? -9.047 23.609 15.297 1 98.19 117 PRO B N 1
ATOM 2356 C CA . PRO B 1 117 ? -8.43 24.625 14.445 1 98.19 117 PRO B CA 1
ATOM 2357 C C . PRO B 1 117 ? -9.461 25.516 13.742 1 98.19 117 PRO B C 1
ATOM 2359 O O . PRO B 1 117 ? -10.547 25.031 13.391 1 98.19 117 PRO B O 1
ATOM 2362 N N . THR B 1 118 ? -9.102 26.75 13.562 1 98.25 118 THR B N 1
ATOM 2363 C CA . THR B 1 118 ? -9.961 27.688 12.836 1 98.25 118 THR B CA 1
ATOM 2364 C C . THR B 1 118 ? -10.172 27.219 11.398 1 98.25 118 THR B C 1
ATOM 2366 O O . THR B 1 118 ? -11.266 27.344 10.852 1 98.25 118 THR B O 1
ATOM 2369 N N . VAL B 1 119 ? -9.094 26.719 10.773 1 98.19 119 VAL B N 1
ATOM 2370 C CA . VAL B 1 119 ? -9.148 26.203 9.414 1 98.19 119 VAL B CA 1
ATOM 2371 C C . VAL B 1 119 ? -8.391 24.875 9.344 1 98.19 119 VAL B C 1
ATOM 2373 O O . VAL B 1 119 ? -7.355 24.719 9.992 1 98.19 119 VAL B O 1
ATOM 2376 N N . ILE B 1 120 ? -8.938 23.938 8.586 1 98.56 120 ILE B N 1
ATOM 2377 C CA . ILE B 1 120 ? -8.242 22.703 8.25 1 98.56 120 ILE B CA 1
ATOM 2378 C C . ILE B 1 120 ? -8.086 22.594 6.738 1 98.56 120 ILE B C 1
ATOM 2380 O O . ILE B 1 120 ? -9.055 22.734 5.996 1 98.56 120 ILE B O 1
ATOM 2384 N N . GLN B 1 121 ? -6.871 22.438 6.32 1 98.62 121 GLN B N 1
ATOM 2385 C CA . GLN B 1 121 ? -6.586 22.297 4.895 1 98.62 121 GLN B CA 1
ATOM 2386 C C . GLN B 1 121 ? -5.844 21 4.594 1 98.62 121 GLN B C 1
ATOM 2388 O O . GLN B 1 121 ? -4.988 20.578 5.375 1 98.62 121 GLN B O 1
ATOM 2393 N N . VAL B 1 122 ? -6.203 20.391 3.518 1 98.75 122 VAL B N 1
ATOM 2394 C CA . VAL B 1 122 ? -5.562 19.156 3.068 1 98.75 122 VAL B CA 1
ATOM 2395 C C . VAL B 1 122 ? -4.91 19.391 1.705 1 98.75 122 VAL B C 1
ATOM 2397 O O . VAL B 1 122 ? -5.547 19.906 0.784 1 98.75 122 VAL B O 1
ATOM 2400 N N . PHE B 1 123 ? -3.645 19.094 1.63 1 98.69 123 PHE B N 1
ATOM 2401 C CA . PHE B 1 123 ? -2.938 19.188 0.358 1 98.69 123 PHE B CA 1
ATOM 2402 C C . PHE B 1 123 ? -2.381 17.828 -0.047 1 98.69 123 PHE B C 1
ATOM 2404 O O . PHE B 1 123 ? -1.913 17.062 0.802 1 98.69 123 PHE B O 1
ATOM 2411 N N . ALA B 1 124 ? -2.41 17.609 -1.38 1 97.88 124 ALA B N 1
ATOM 2412 C CA . ALA B 1 124 ? -1.734 16.422 -1.905 1 97.88 124 ALA B CA 1
ATOM 2413 C C . ALA B 1 124 ? -0.218 16.594 -1.862 1 97.88 124 ALA B C 1
ATOM 2415 O O . ALA B 1 124 ? 0.294 17.703 -2.025 1 97.88 124 ALA B O 1
ATOM 2416 N N . GLY B 1 125 ? 0.452 15.523 -1.646 1 97.06 125 GLY B N 1
ATOM 2417 C CA . GLY B 1 125 ? 1.906 15.539 -1.61 1 97.06 125 GLY B CA 1
ATOM 2418 C C . GLY B 1 125 ? 2.537 15.312 -2.973 1 97.06 125 GLY B C 1
ATOM 2419 O O . GLY B 1 125 ? 2.074 15.867 -3.975 1 97.06 125 GLY B O 1
ATOM 2420 N N . ARG B 1 126 ? 3.664 14.648 -2.857 1 96.88 126 ARG B N 1
ATOM 2421 C CA . ARG B 1 126 ? 4.41 14.32 -4.07 1 96.88 126 ARG B CA 1
ATOM 2422 C C . ARG B 1 126 ? 5.047 12.945 -3.961 1 96.88 126 ARG B C 1
ATOM 2424 O O . ARG B 1 126 ? 5.258 12.438 -2.859 1 96.88 126 ARG B O 1
ATOM 2431 N N . ILE B 1 127 ? 5.277 12.305 -5.109 1 96.19 127 ILE B N 1
ATOM 2432 C CA . ILE B 1 127 ? 6.047 11.062 -5.176 1 96.19 127 ILE B CA 1
ATOM 2433 C C . ILE B 1 127 ? 7.422 11.344 -5.77 1 96.19 127 ILE B C 1
ATOM 2435 O O . ILE B 1 127 ? 7.535 11.953 -6.836 1 96.19 127 ILE B O 1
ATOM 2439 N N . ASP B 1 128 ? 8.414 11.062 -5.066 1 96.12 128 ASP B N 1
ATOM 2440 C CA . ASP B 1 128 ? 9.789 11.125 -5.547 1 96.12 128 ASP B CA 1
ATOM 2441 C C . ASP B 1 128 ? 10.555 9.844 -5.211 1 96.12 128 ASP B C 1
ATOM 2443 O O . ASP B 1 128 ? 11.117 9.719 -4.121 1 96.12 128 ASP B O 1
ATOM 2447 N N . TYR B 1 129 ? 10.711 8.984 -6.184 1 94 129 TYR B N 1
ATOM 2448 C CA . TYR B 1 129 ? 11.25 7.652 -5.957 1 94 129 TYR B CA 1
ATOM 2449 C C . TYR B 1 129 ? 12.719 7.723 -5.539 1 94 129 TYR B C 1
ATOM 2451 O O . TYR B 1 129 ? 13.211 6.84 -4.832 1 94 129 TYR B O 1
ATOM 2459 N N . LYS B 1 130 ? 13.445 8.766 -5.859 1 94.56 130 LYS B N 1
ATOM 2460 C CA . LYS B 1 130 ? 14.867 8.914 -5.555 1 94.56 130 LYS B CA 1
ATOM 2461 C C . LYS B 1 130 ? 15.086 9.164 -4.066 1 94.56 130 LYS B C 1
ATOM 2463 O O . LYS B 1 130 ? 16.188 8.977 -3.557 1 94.56 130 LYS B O 1
ATOM 2468 N N . LEU B 1 131 ? 14.016 9.617 -3.408 1 95.12 131 LEU B N 1
ATOM 2469 C CA . LEU B 1 131 ? 14.156 9.977 -2.002 1 95.12 131 LEU B CA 1
ATOM 2470 C C . LEU B 1 131 ? 13.82 8.789 -1.103 1 95.12 131 LEU B C 1
ATOM 2472 O O . LEU B 1 131 ? 14.109 8.812 0.096 1 95.12 131 LEU B O 1
ATOM 2476 N N . TYR B 1 132 ? 13.258 7.738 -1.647 1 94.19 132 TYR B N 1
ATOM 2477 C CA . TYR B 1 132 ? 12.711 6.652 -0.844 1 94.19 132 TYR B CA 1
ATOM 2478 C C . TYR B 1 132 ? 13.758 5.582 -0.581 1 94.19 132 TYR B C 1
ATOM 2480 O O . TYR B 1 132 ? 14.586 5.285 -1.45 1 94.19 132 TYR B O 1
ATOM 2488 N N . SER B 1 133 ? 13.781 5.051 0.608 1 94.25 133 SER B N 1
ATOM 2489 C CA . SER B 1 133 ? 14.555 3.838 0.86 1 94.25 133 SER B CA 1
ATOM 2490 C C . SER B 1 133 ? 14.094 2.693 -0.038 1 94.25 133 SER B C 1
ATOM 2492 O O . SER B 1 133 ? 13.039 2.775 -0.668 1 94.25 133 SER B O 1
ATOM 2494 N N . LEU B 1 134 ? 14.891 1.744 -0.205 1 92.31 134 LEU B N 1
ATOM 2495 C CA . LEU B 1 134 ? 14.523 0.606 -1.04 1 92.31 134 LEU B CA 1
ATOM 2496 C C . LEU B 1 134 ? 13.188 0.013 -0.6 1 92.31 134 LEU B C 1
ATOM 2498 O O . LEU B 1 134 ? 12.352 -0.331 -1.436 1 92.31 134 LEU B O 1
ATOM 2502 N N . GLY B 1 135 ? 12.969 -0.119 0.754 1 91.31 135 GLY B N 1
ATOM 2503 C CA . GLY B 1 135 ? 11.703 -0.618 1.27 1 91.31 135 GLY B CA 1
ATOM 2504 C C . GLY B 1 135 ? 10.531 0.293 0.958 1 91.31 135 GLY B C 1
ATOM 2505 O O . GLY B 1 135 ? 9.477 -0.171 0.519 1 91.31 135 GLY B O 1
ATOM 2506 N N . ASP B 1 136 ? 10.75 1.587 1.154 1 91.69 136 ASP B N 1
ATOM 2507 C CA . ASP B 1 136 ? 9.695 2.551 0.86 1 91.69 136 ASP B CA 1
ATOM 2508 C C . ASP B 1 136 ? 9.367 2.574 -0.632 1 91.69 136 ASP B C 1
ATOM 2510 O O . ASP B 1 136 ? 8.203 2.693 -1.02 1 91.69 136 ASP B O 1
ATOM 2514 N N . ARG B 1 137 ? 10.438 2.471 -1.393 1 92.94 137 ARG B N 1
ATOM 2515 C CA . ARG B 1 137 ? 10.25 2.465 -2.84 1 92.94 137 ARG B CA 1
ATOM 2516 C C . ARG B 1 137 ? 9.375 1.293 -3.275 1 92.94 137 ARG B C 1
ATOM 2518 O O . ARG B 1 137 ? 8.477 1.458 -4.098 1 92.94 137 ARG B O 1
ATOM 2525 N N . LEU B 1 138 ? 9.555 0.203 -2.744 1 89.75 138 LEU B N 1
ATOM 2526 C CA . LEU B 1 138 ? 8.758 -0.975 -3.059 1 89.75 138 LEU B CA 1
ATOM 2527 C C . LEU B 1 138 ? 7.309 -0.783 -2.615 1 89.75 138 LEU B C 1
ATOM 2529 O O . LEU B 1 138 ? 6.379 -1.106 -3.357 1 89.75 138 LEU B O 1
ATOM 2533 N N . ILE B 1 139 ? 7.133 -0.264 -1.461 1 90.31 139 ILE B N 1
ATOM 2534 C CA . ILE B 1 139 ? 5.797 -0.067 -0.905 1 90.31 139 ILE B CA 1
ATOM 2535 C C . ILE B 1 139 ? 5.016 0.917 -1.772 1 90.31 139 ILE B C 1
ATOM 2537 O 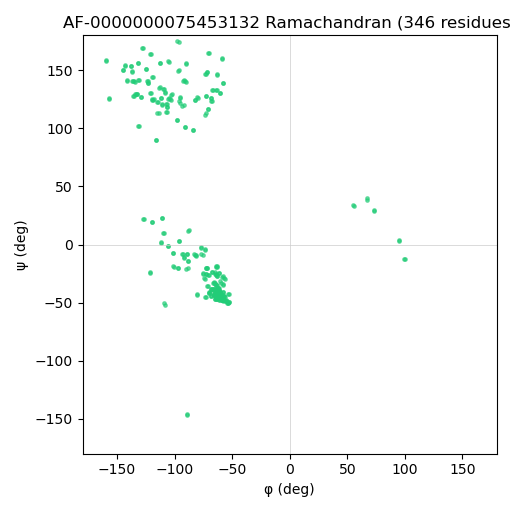O . ILE B 1 139 ? 3.863 0.663 -2.129 1 90.31 139 ILE B O 1
ATOM 2541 N N . ILE B 1 140 ? 5.68 1.986 -2.123 1 92.56 140 ILE B N 1
ATOM 2542 C CA . ILE B 1 140 ? 5.004 3 -2.926 1 92.56 140 ILE B CA 1
ATOM 2543 C C . ILE B 1 140 ? 4.664 2.426 -4.301 1 92.56 140 ILE B C 1
ATOM 2545 O O . ILE B 1 140 ? 3.57 2.658 -4.82 1 92.56 140 ILE B O 1
ATOM 2549 N N . LYS B 1 141 ? 5.574 1.712 -4.887 1 90.5 141 LYS B N 1
ATOM 2550 C CA . LYS B 1 141 ? 5.305 1.08 -6.176 1 90.5 141 LYS B CA 1
ATOM 2551 C C . LYS B 1 141 ? 4.102 0.147 -6.094 1 90.5 141 LYS B C 1
ATOM 2553 O O . LYS B 1 141 ? 3.271 0.115 -7.004 1 90.5 141 LYS B O 1
ATOM 2558 N N . LEU B 1 142 ? 4.047 -0.552 -5.031 1 88.88 142 LEU B N 1
ATOM 2559 C CA . LEU B 1 142 ? 2.914 -1.442 -4.816 1 88.88 142 LEU B CA 1
ATOM 2560 C C . LEU B 1 142 ? 1.613 -0.652 -4.715 1 88.88 142 LEU B C 1
ATOM 2562 O O . LEU B 1 142 ? 0.61 -1.016 -5.332 1 88.88 142 LEU B O 1
ATOM 2566 N N . ILE B 1 143 ? 1.626 0.396 -3.996 1 88.88 143 ILE B N 1
ATOM 2567 C CA . ILE B 1 143 ? 0.454 1.246 -3.816 1 88.88 143 ILE B CA 1
ATOM 2568 C C . ILE B 1 143 ? 0.033 1.835 -5.16 1 88.88 143 ILE B C 1
ATOM 2570 O O . ILE B 1 143 ? -1.152 1.831 -5.504 1 88.88 143 ILE B O 1
ATOM 2574 N N . MET B 1 144 ? 1.023 2.291 -5.934 1 90.38 144 MET B N 1
ATOM 2575 C CA . MET B 1 144 ? 0.726 2.877 -7.238 1 90.38 144 MET B CA 1
ATOM 2576 C C . MET B 1 144 ? 0.135 1.833 -8.18 1 90.38 144 MET B C 1
ATOM 2578 O O . MET B 1 144 ? -0.775 2.133 -8.953 1 90.38 144 MET B O 1
ATOM 2582 N N . PHE B 1 145 ? 0.724 0.734 -8.07 1 85.94 145 PHE B N 1
ATOM 2583 C CA . PHE B 1 145 ? 0.232 -0.38 -8.875 1 85.94 145 PHE B CA 1
ATOM 2584 C C . PHE B 1 145 ? -1.226 -0.68 -8.547 1 85.94 145 PHE B C 1
ATOM 2586 O O . PHE B 1 145 ? -2.062 -0.774 -9.445 1 85.94 145 PHE B O 1
ATOM 2593 N N . ILE B 1 146 ? -1.633 -0.761 -7.34 1 83.62 146 ILE B N 1
ATOM 2594 C CA . ILE B 1 146 ? -2.967 -1.129 -6.883 1 83.62 146 ILE B CA 1
ATOM 2595 C C . ILE B 1 146 ? -3.951 -0.004 -7.203 1 83.62 146 ILE B C 1
ATOM 2597 O O . ILE B 1 146 ? -5.098 -0.261 -7.57 1 83.62 146 ILE B O 1
ATOM 2601 N N . THR B 1 147 ? -3.467 1.216 -7.094 1 85.25 147 THR B N 1
ATOM 2602 C CA . THR B 1 147 ? -4.355 2.359 -7.273 1 85.25 147 THR B CA 1
ATOM 2603 C C . THR B 1 147 ? -4.277 2.885 -8.703 1 85.25 147 THR B C 1
ATOM 2605 O O . THR B 1 147 ? -4.895 3.9 -9.031 1 85.25 147 THR B O 1
ATOM 2608 N N . LYS B 1 148 ? -3.547 2.266 -9.531 1 84.19 148 LYS B N 1
ATOM 2609 C CA . LYS B 1 148 ? -3.395 2.592 -10.945 1 84.19 148 LYS B CA 1
ATOM 2610 C C . LYS B 1 148 ? -2.691 3.934 -11.125 1 84.19 148 LYS B C 1
ATOM 2612 O O . LYS B 1 148 ? -3.115 4.758 -11.945 1 84.19 148 LYS B O 1
ATOM 2617 N N . GLY B 1 149 ? -1.693 4.094 -10.242 1 85.12 149 GLY B N 1
ATOM 2618 C CA . GLY B 1 149 ? -0.821 5.25 -10.383 1 85.12 149 GLY B CA 1
ATOM 2619 C C . GLY B 1 149 ? 0.479 4.934 -11.094 1 85.12 149 GLY B C 1
ATOM 2620 O O . GLY B 1 149 ? 0.722 3.787 -11.477 1 85.12 149 GLY B O 1
ATOM 2621 N N . PRO B 1 150 ? 1.211 5.914 -11.328 1 88.19 150 PRO B N 1
ATOM 2622 C CA . PRO B 1 150 ? 2.502 5.688 -11.984 1 88.19 150 PRO B CA 1
ATOM 2623 C C . PRO B 1 150 ? 3.482 4.914 -11.102 1 88.19 150 PRO B C 1
ATOM 2625 O O . PRO B 1 150 ? 3.691 5.277 -9.945 1 88.19 150 PRO B O 1
ATOM 2628 N N . MET B 1 151 ? 4.129 3.904 -11.641 1 86.5 151 MET B N 1
ATOM 2629 C CA . MET B 1 151 ? 5.027 3.045 -10.875 1 86.5 151 MET B CA 1
ATOM 2630 C C . MET B 1 151 ? 6.477 3.48 -11.047 1 86.5 151 MET B C 1
ATOM 2632 O O . MET B 1 151 ? 7.348 3.07 -10.273 1 86.5 151 MET B O 1
ATOM 2636 N N . ARG B 1 152 ? 6.727 4.246 -12.141 1 86.88 152 ARG B N 1
ATOM 2637 C CA . ARG B 1 152 ? 8.07 4.746 -12.406 1 86.88 152 ARG B CA 1
ATOM 2638 C C . ARG B 1 152 ? 8.031 6.203 -12.852 1 86.88 152 ARG B C 1
ATOM 2640 O O . ARG B 1 152 ? 7.078 6.637 -13.5 1 86.88 152 ARG B O 1
ATOM 2647 N N . SER B 1 153 ? 9 6.922 -12.367 1 90.94 153 SER B N 1
ATOM 2648 C CA . SER B 1 153 ? 9.148 8.297 -12.836 1 90.94 153 SER B CA 1
ATOM 2649 C C . SER B 1 153 ? 10.57 8.797 -12.641 1 90.94 153 SER B C 1
ATOM 2651 O O . SER B 1 153 ? 11.164 8.602 -11.578 1 90.94 153 SER B O 1
ATOM 2653 N N . LYS B 1 154 ? 11.18 9.273 -13.695 1 90.69 154 LYS B N 1
ATOM 2654 C CA . LYS B 1 154 ? 12.508 9.867 -13.586 1 90.69 154 LYS B CA 1
ATOM 2655 C C . LYS B 1 154 ? 12.469 11.141 -12.75 1 90.69 154 LYS B C 1
ATOM 2657 O O . LYS B 1 154 ? 13.414 11.438 -12.016 1 90.69 154 LYS B O 1
ATOM 2662 N N . GLU B 1 155 ? 11.406 11.875 -12.805 1 94.81 155 GLU B N 1
ATOM 2663 C CA . GLU B 1 155 ? 11.211 13.117 -12.078 1 94.81 155 GLU B CA 1
ATOM 2664 C C . GLU B 1 155 ? 10.125 12.977 -11.016 1 94.81 155 GLU B C 1
ATOM 2666 O O . GLU B 1 155 ? 9.242 12.125 -11.133 1 94.81 155 GLU B O 1
ATOM 2671 N N . PRO B 1 156 ? 10.242 13.828 -10.055 1 96.12 156 PRO B N 1
ATOM 2672 C CA . PRO B 1 156 ? 9.164 13.828 -9.062 1 96.12 156 PRO B CA 1
ATOM 2673 C C . PRO B 1 156 ? 7.793 14.086 -9.672 1 96.12 156 PRO B C 1
ATOM 2675 O O . PRO B 1 156 ? 7.668 14.867 -10.617 1 96.12 156 PRO B O 1
ATOM 2678 N N . ILE B 1 157 ? 6.832 13.367 -9.195 1 96.38 157 ILE B N 1
ATOM 2679 C CA . ILE B 1 157 ? 5.441 13.609 -9.562 1 96.38 157 ILE B CA 1
ATOM 2680 C C . ILE B 1 157 ? 4.754 14.438 -8.484 1 96.38 157 ILE B C 1
ATOM 2682 O O . ILE B 1 157 ? 4.469 13.938 -7.395 1 96.38 157 ILE B O 1
ATOM 2686 N N . GLU B 1 158 ? 4.531 15.594 -8.781 1 96.5 158 GLU B N 1
ATOM 2687 C CA . GLU B 1 158 ? 3.963 16.516 -7.809 1 96.5 158 GLU B CA 1
ATOM 2688 C C . GLU B 1 158 ? 2.449 16.625 -7.961 1 96.5 158 GLU B C 1
ATOM 2690 O O . GLU B 1 158 ? 1.948 16.969 -9.031 1 96.5 158 GLU B O 1
ATOM 2695 N N . TYR B 1 159 ? 1.718 16.344 -6.891 1 97 159 TYR B N 1
ATOM 2696 C CA . TYR B 1 159 ? 0.26 16.391 -6.902 1 97 159 TYR B CA 1
ATOM 2697 C C . TYR B 1 159 ? -0.247 17.625 -6.152 1 97 159 TYR B C 1
ATOM 2699 O O . TYR B 1 159 ? -1.451 17.891 -6.125 1 97 159 TYR B O 1
ATOM 2707 N N . THR B 1 160 ? 0.584 18.391 -5.625 1 98.19 160 THR B N 1
ATOM 2708 C CA . THR B 1 160 ? 0.218 19.562 -4.852 1 98.19 160 THR B CA 1
ATOM 2709 C C . THR B 1 160 ? -0.411 20.625 -5.746 1 98.19 160 THR B C 1
ATOM 2711 O O . THR B 1 160 ? 0.15 20.984 -6.785 1 98.19 160 THR B O 1
ATOM 2714 N N . ASN B 1 161 ? -1.594 21.078 -5.367 1 98.25 161 ASN B N 1
ATOM 2715 C CA . ASN B 1 161 ? -2.207 22.219 -6.031 1 98.25 161 ASN B CA 1
ATOM 2716 C C . ASN B 1 161 ? -1.705 23.547 -5.453 1 98.25 161 ASN B C 1
ATOM 2718 O O . ASN B 1 161 ? -2.264 24.047 -4.48 1 98.25 161 ASN B O 1
ATOM 2722 N N . TRP B 1 162 ? -0.74 24.156 -6.145 1 98.44 162 TRP B N 1
ATOM 2723 C CA . TRP B 1 162 ? -0.04 25.312 -5.602 1 98.44 162 TRP B CA 1
ATOM 2724 C C . TRP B 1 162 ? -0.942 26.547 -5.609 1 98.44 162 TRP B C 1
ATOM 2726 O O . TRP B 1 162 ? -0.774 27.453 -4.789 1 98.44 162 TRP B O 1
ATOM 2736 N N . ASP B 1 163 ? -1.92 26.562 -6.512 1 98.25 163 ASP B N 1
ATOM 2737 C CA . ASP B 1 163 ? -2.893 27.656 -6.477 1 98.25 163 ASP B CA 1
ATOM 2738 C C . ASP B 1 163 ? -3.738 27.594 -5.203 1 98.25 163 ASP B C 1
ATOM 2740 O O . ASP B 1 163 ? -4.008 28.625 -4.582 1 98.25 163 ASP B O 1
ATOM 2744 N N . GLU B 1 164 ? -4.043 26.375 -4.852 1 98.12 164 GLU B N 1
ATOM 2745 C CA . GLU B 1 164 ? -4.809 26.188 -3.623 1 98.12 164 GLU B CA 1
ATOM 2746 C C . GLU B 1 164 ? -3.975 26.547 -2.395 1 98.12 164 GLU B C 1
ATOM 2748 O O . GLU B 1 164 ? -4.496 27.109 -1.426 1 98.12 164 GLU B O 1
ATOM 2753 N N . VAL B 1 165 ? -2.697 26.203 -2.426 1 98.75 165 VAL B N 1
ATOM 2754 C CA . VAL B 1 165 ? -1.801 26.547 -1.325 1 98.75 165 VAL B CA 1
ATOM 2755 C C . VAL B 1 165 ? -1.752 28.062 -1.148 1 98.75 165 VAL B C 1
ATOM 2757 O O . VAL B 1 165 ? -1.889 28.562 -0.032 1 98.75 165 VAL B O 1
ATOM 2760 N N . ARG B 1 166 ? -1.641 28.766 -2.23 1 98.44 166 ARG B N 1
ATOM 2761 C CA . ARG B 1 166 ? -1.566 30.219 -2.176 1 98.44 166 ARG B CA 1
ATOM 2762 C C . ARG B 1 166 ? -2.895 30.828 -1.724 1 98.44 166 ARG B C 1
ATOM 2764 O O . ARG B 1 166 ? -2.918 31.766 -0.92 1 98.44 166 ARG B O 1
ATOM 2771 N N . GLN B 1 167 ? -3.959 30.297 -2.291 1 98.44 167 GLN B N 1
ATOM 2772 C CA . GLN B 1 167 ? -5.273 30.797 -1.894 1 98.44 167 GLN B CA 1
ATOM 2773 C C . GLN B 1 167 ? -5.508 30.594 -0.399 1 98.44 167 GLN B C 1
ATOM 2775 O O . GLN B 1 167 ? -5.98 31.5 0.288 1 98.44 167 GLN B O 1
ATOM 2780 N N . PHE B 1 168 ? -5.199 29.422 0.069 1 98.56 168 PHE B N 1
ATOM 2781 C CA . PHE B 1 168 ? -5.285 29.141 1.499 1 98.56 168 PHE B CA 1
ATOM 2782 C C . PHE B 1 168 ? -4.5 30.188 2.295 1 98.56 168 PHE B C 1
ATOM 2784 O O . PHE B 1 168 ? -4.984 30.688 3.305 1 98.56 168 PHE B O 1
ATOM 2791 N N . SER B 1 169 ? -3.289 30.406 1.884 1 98.69 169 SER B N 1
ATOM 2792 C CA . SER B 1 169 ? -2.398 31.328 2.588 1 98.69 169 SER B CA 1
ATOM 2793 C C . SER B 1 169 ? -2.998 32.719 2.672 1 98.69 169 SER B C 1
ATOM 2795 O O . SER B 1 169 ? -2.984 33.344 3.736 1 98.69 169 SER B O 1
ATOM 2797 N N . ARG B 1 170 ? -3.537 33.188 1.539 1 97.94 170 ARG B N 1
ATOM 2798 C CA . ARG B 1 170 ? -4.152 34.5 1.502 1 97.94 170 ARG B CA 1
ATOM 2799 C C . ARG B 1 170 ? -5.375 34.562 2.412 1 97.94 170 ARG B C 1
ATOM 2801 O O . ARG B 1 170 ? -5.566 35.562 3.139 1 97.94 170 ARG B O 1
ATOM 2808 N N . ASP B 1 171 ? -6.176 33.531 2.328 1 98.12 171 ASP B N 1
ATOM 2809 C CA . AS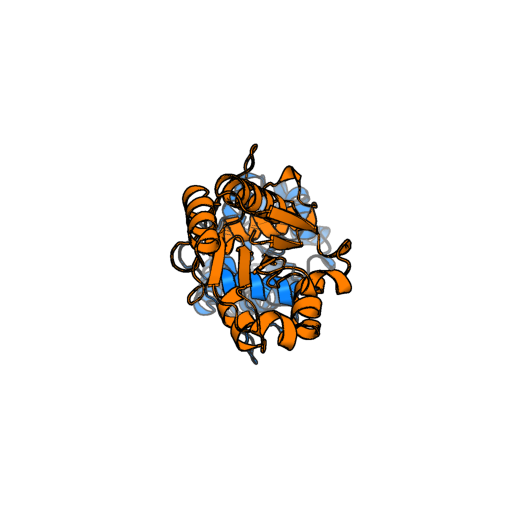P B 1 171 ? -7.352 33.438 3.188 1 98.12 171 ASP B CA 1
ATOM 2810 C C . ASP B 1 171 ? -6.961 33.469 4.664 1 98.12 171 ASP B C 1
ATOM 2812 O O . ASP B 1 171 ? -7.609 34.125 5.48 1 98.12 171 ASP B O 1
ATOM 2816 N N . PHE B 1 172 ? -5.922 32.75 4.949 1 98.06 172 PHE B N 1
ATOM 2817 C CA . PHE B 1 172 ? -5.473 32.688 6.336 1 98.06 172 PHE B CA 1
ATOM 2818 C C . PHE B 1 172 ? -4.945 34.031 6.812 1 98.06 172 PHE B C 1
ATOM 2820 O O . PHE B 1 172 ? -5.145 34.406 7.969 1 98.06 172 PHE B O 1
ATOM 2827 N N . ALA B 1 173 ? -4.262 34.75 5.98 1 96.5 173 ALA B N 1
ATOM 2828 C CA . ALA B 1 173 ? -3.754 36.062 6.309 1 96.5 173 ALA B CA 1
ATOM 2829 C C . ALA B 1 173 ? -4.883 37 6.746 1 96.5 173 ALA B C 1
ATOM 2831 O O . ALA B 1 173 ? -4.684 37.875 7.59 1 96.5 173 ALA B O 1
ATOM 2832 N N . GLN B 1 174 ? -6.074 36.719 6.211 1 95.12 174 GLN B N 1
ATOM 2833 C CA . GLN B 1 174 ? -7.199 37.625 6.422 1 95.12 174 GLN B CA 1
ATOM 2834 C C . GLN B 1 174 ? -7.973 37.25 7.684 1 95.12 174 GLN B C 1
ATOM 2836 O O . GLN B 1 174 ? -8.875 38 8.102 1 95.12 174 GLN B O 1
ATOM 2841 N N . LEU B 1 175 ? -7.648 36.219 8.203 1 94.19 175 LEU B N 1
ATOM 2842 C CA . LEU B 1 175 ? -8.312 35.844 9.453 1 94.19 175 LEU B CA 1
ATOM 2843 C C . LEU B 1 175 ? -7.926 36.812 10.578 1 94.19 175 LEU B C 1
ATOM 2845 O O . LEU B 1 175 ? -6.777 37.25 10.664 1 94.19 175 LEU B O 1
#

Secondary structure (DSSP, 8-state):
--EEEEEEE-SSSHHHHHHHHHHHHHHHTT-EEEEEEGGG--GGGGGG-SEEEEEEEEETTEE-HHHHHHHHHTHHHHTTSEEEEEEEEGGGGSGGGSSTTT-HHHHHHHHH-S---SEEEEEE-EE-GGGS-HHHHHHHHHHHHHHT--S--SS-EE---HHHHHHHHHHHHT-/--EEEEEEE-SSSHHHHHHHHHHHHHHHTT-EEEEEEGGG--GGGGGG-SEEEEEEEEETTEE-HHHHHHHHHTHHHHTTSEEEEEEEEGGGGSGGGSSTTT-HHHHHHHHH-S---SEEEEEE-EE-GGGS-HHHHHHHHHHHHHHT--S--SS-EE---HHHHHHHHHHHHT-